Protein AF-A0A819XBL6-F1 (afdb_monomer)

Mean predicted aligned error: 9.73 Å

Secondary structure (DSSP, 8-state):
-HHHHHHTTS---HHHHHHHHHHHHHHHHSSSHHHHHHHHHHHHTTSPS------EEEEEE-S-HHHHHHHHHHHHHHTTEEEEEEE-----SS----TTEEEEEE--SSTT--EEEEEETTSEEEEEP---TTEEEEEEESSSS-EEEEEEE--TT----GGGGGGG--SSEEEEEE-----GGGT-SS--HHHHHHHHHHHHTT-EEE--SS-SBTTT----EEEEESSTT-EEEE---SSSSB--EEEE-

pLDDT: mean 90.12, std 10.73, range [45.25, 98.69]

Nearest PDB structures (foldseek):
  1wdu-assembly1_A  TM=8.264E-01  e=1.003E-14  Bombyx mori
  1wdu-assembly2_B  TM=8.212E-01  e=3.818E-13  Bombyx mori
  6lpm-assembly1_A  TM=7.245E-01  e=1.960E-11  Deinococcus radiodurans
  6fke-assembly1_A  TM=7.637E-01  e=8.925E-10  Neisseria meningitidis MC58
  2voa-assembly1_B  TM=7.728E-01  e=2.461E-09  Archaeoglobus fulgidus

InterPro domains:
  IPR005135 Endonuclease/exonuclease/phosphatase [PF14529] (147-249)
  IPR036691 Endonuclease/exonuclease/phosphatase superfamily [G3DSA:3.60.10.10] (50-253)
  IPR036691 Endonuclease/exonuclease/phosphatase superfamily [SSF56219] (54-252)

Radius of gyration: 21.46 Å; Cα contacts (8 Å, |Δi|>4): 506; chains: 1; bounding box: 47×65×38 Å

Structure (mmCIF, N/CA/C/O backbone):
data_AF-A0A819XBL6-F1
#
_entry.id   AF-A0A819XBL6-F1
#
loop_
_atom_site.group_PDB
_atom_site.id
_atom_site.type_symbol
_atom_site.label_atom_id
_atom_site.label_alt_id
_atom_site.label_comp_id
_atom_site.label_asym_id
_atom_site.label_entity_id
_atom_site.label_seq_id
_atom_site.pdbx_PDB_ins_code
_atom_site.Cartn_x
_atom_site.Cartn_y
_atom_site.Cartn_z
_atom_site.occupancy
_atom_site.B_iso_or_equiv
_atom_site.auth_seq_id
_atom_site.auth_comp_id
_atom_site.auth_asym_id
_atom_site.auth_atom_id
_atom_site.pdbx_PDB_model_num
ATOM 1 N N . MET A 1 1 ? -20.674 -41.169 -11.253 1.00 59.78 1 MET A N 1
ATOM 2 C CA . MET A 1 1 ? -20.384 -42.574 -11.648 1.00 59.78 1 MET A CA 1
ATOM 3 C C . MET A 1 1 ? -19.617 -42.696 -12.966 1.00 59.78 1 MET A C 1
ATOM 5 O O . MET A 1 1 ? -18.535 -43.259 -12.940 1.00 59.78 1 MET A O 1
ATOM 9 N N . GLN A 1 2 ? -20.093 -42.146 -14.093 1.00 74.12 2 GLN A N 1
ATOM 10 C CA . GLN A 1 2 ? -19.413 -42.290 -15.398 1.00 74.12 2 GLN A CA 1
ATOM 11 C C . GLN A 1 2 ? -17.975 -41.719 -15.426 1.00 74.12 2 GLN A C 1
ATOM 13 O O . GLN A 1 2 ? -17.099 -42.287 -16.072 1.00 74.12 2 GLN A O 1
ATOM 18 N N . SER A 1 3 ? -17.718 -40.646 -14.669 1.00 73.62 3 SER A N 1
ATOM 19 C CA . SER A 1 3 ? -16.396 -40.015 -14.529 1.00 73.62 3 SER A CA 1
ATOM 20 C C . SER A 1 3 ? -15.397 -40.856 -13.725 1.00 73.62 3 SER A C 1
ATOM 22 O O . SER A 1 3 ? -14.232 -40.925 -14.095 1.00 73.62 3 SER A O 1
ATOM 24 N N . LEU A 1 4 ? -15.853 -41.565 -12.681 1.00 71.81 4 LEU A N 1
ATOM 25 C CA . LEU A 1 4 ? -15.007 -42.475 -11.892 1.00 71.81 4 LEU A CA 1
ATOM 26 C C . LEU A 1 4 ? -14.549 -43.671 -12.740 1.00 71.81 4 LEU A C 1
ATOM 28 O O . LEU A 1 4 ? -13.383 -44.045 -12.717 1.00 71.81 4 LEU A O 1
ATOM 32 N N . THR A 1 5 ? -15.441 -44.204 -13.577 1.00 77.50 5 THR A N 1
ATOM 33 C CA . THR A 1 5 ? -15.108 -45.266 -14.539 1.00 77.50 5 THR A CA 1
ATOM 34 C C . THR A 1 5 ? -14.197 -44.778 -15.674 1.00 77.50 5 THR A C 1
ATOM 36 O O . THR A 1 5 ? -13.469 -45.570 -16.268 1.00 77.50 5 THR A O 1
ATOM 39 N N . GLN A 1 6 ? -14.229 -43.485 -16.019 1.00 77.81 6 GLN A N 1
ATOM 40 C CA . GLN A 1 6 ? -13.273 -42.898 -16.965 1.00 77.81 6 GLN A CA 1
ATOM 41 C C . GLN A 1 6 ? -11.886 -42.714 -16.346 1.00 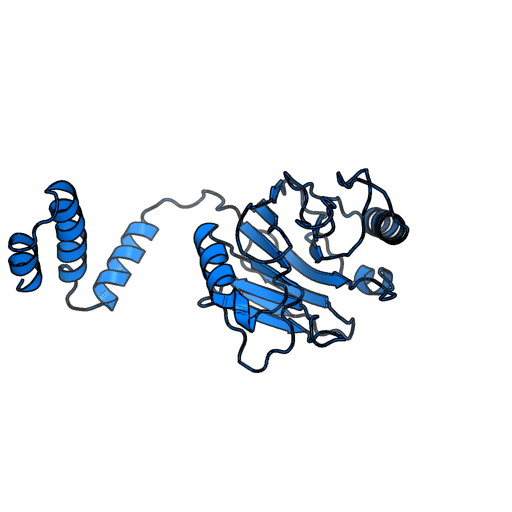77.81 6 GLN A C 1
ATOM 43 O O . GLN A 1 6 ? -10.900 -42.979 -17.028 1.00 77.81 6 GLN A O 1
ATOM 48 N N . LEU A 1 7 ? -11.811 -42.338 -15.067 1.00 78.12 7 LEU A N 1
ATOM 49 C CA . LEU A 1 7 ? -10.553 -42.167 -14.341 1.00 78.12 7 LEU A CA 1
ATOM 50 C C . LEU A 1 7 ? -9.689 -43.438 -14.370 1.00 78.12 7 LEU A C 1
ATOM 52 O O . LEU A 1 7 ? -8.478 -43.370 -14.563 1.00 78.12 7 LEU A O 1
ATOM 56 N N . GLU A 1 8 ? -10.316 -44.609 -14.245 1.00 76.75 8 GLU A N 1
ATOM 57 C CA . GLU A 1 8 ? -9.630 -45.910 -14.303 1.00 76.75 8 GLU A CA 1
ATOM 58 C C . GLU A 1 8 ? -9.007 -46.206 -15.673 1.00 76.75 8 GLU A C 1
ATOM 60 O O . GLU A 1 8 ? -8.053 -46.976 -15.769 1.00 76.75 8 GLU A O 1
ATOM 65 N N . LYS A 1 9 ? -9.522 -45.577 -16.735 1.00 82.00 9 LYS A N 1
ATOM 66 C CA . LYS A 1 9 ? -9.021 -45.720 -18.109 1.00 82.00 9 LYS A CA 1
ATOM 67 C C . LYS A 1 9 ? -7.909 -44.727 -18.436 1.00 82.00 9 LYS A C 1
ATOM 69 O O . LYS A 1 9 ? -7.295 -44.836 -19.496 1.00 82.00 9 LYS A O 1
ATOM 74 N N . TRP A 1 10 ? -7.670 -43.745 -17.572 1.00 81.00 10 TRP A N 1
ATOM 75 C CA . TRP A 1 10 ? -6.628 -42.747 -17.768 1.00 81.00 10 TRP A CA 1
ATOM 76 C C . TRP A 1 10 ? -5.287 -43.262 -17.244 1.00 81.00 10 TRP A C 1
ATOM 78 O O . TRP A 1 10 ? -5.197 -43.883 -16.184 1.00 81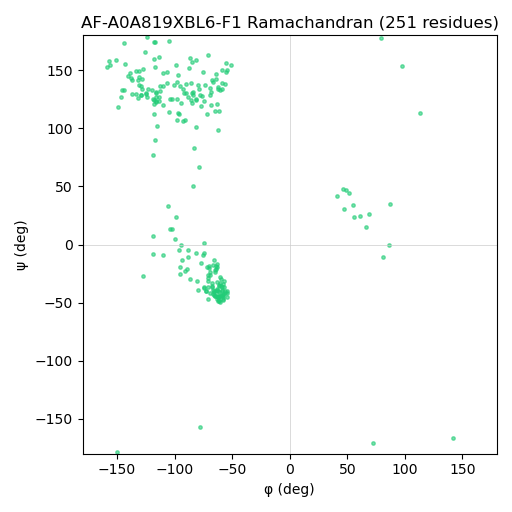.00 10 TRP A O 1
ATOM 88 N N . ASN A 1 11 ? -4.219 -42.992 -17.995 1.00 85.19 11 ASN A N 1
ATOM 89 C CA . ASN A 1 11 ? -2.872 -43.473 -17.688 1.00 85.19 11 ASN A CA 1
ATOM 90 C C . ASN A 1 11 ? -2.149 -42.554 -16.686 1.00 85.19 11 ASN A C 1
ATOM 92 O O . ASN A 1 11 ? -1.046 -42.076 -16.944 1.00 85.19 11 ASN A O 1
ATOM 96 N N . PHE A 1 12 ? -2.813 -42.241 -15.574 1.00 84.75 12 PHE A N 1
ATOM 97 C CA . PHE A 1 12 ? -2.243 -41.458 -14.477 1.00 84.75 12 PHE A CA 1
ATOM 98 C C . PHE A 1 12 ? -1.454 -42.339 -13.510 1.00 84.75 12 PHE A C 1
ATOM 100 O O . PHE A 1 12 ? -1.697 -43.544 -13.412 1.00 84.75 12 PHE A O 1
ATOM 107 N N . ALA A 1 13 ? -0.527 -41.729 -12.768 1.00 88.44 13 ALA A N 1
ATOM 108 C CA . ALA A 1 13 ? 0.093 -42.399 -11.635 1.00 88.44 13 ALA A CA 1
ATOM 109 C C . ALA A 1 13 ? -0.974 -42.693 -10.565 1.00 88.44 13 ALA A C 1
ATOM 111 O O . ALA A 1 13 ? -1.906 -41.911 -10.382 1.00 88.44 13 ALA A O 1
ATOM 112 N N . GLU A 1 14 ? -0.836 -43.802 -9.835 1.00 84.81 14 GLU A N 1
ATOM 113 C CA . GLU A 1 14 ? -1.849 -44.237 -8.856 1.00 84.81 14 GLU A CA 1
ATOM 114 C C . GLU A 1 14 ? -2.150 -43.179 -7.785 1.00 84.81 14 GLU A C 1
ATOM 116 O O . GLU A 1 14 ? -3.311 -42.966 -7.447 1.00 84.81 14 GLU A O 1
ATOM 121 N N . LYS A 1 15 ? -1.134 -42.426 -7.345 1.00 81.94 15 LYS A N 1
ATOM 122 C CA . LYS A 1 15 ? -1.305 -41.299 -6.411 1.00 81.94 15 LYS A CA 1
ATOM 123 C C . LYS A 1 15 ? -2.243 -40.206 -6.952 1.00 81.94 15 LYS A C 1
ATOM 125 O O . LYS A 1 15 ? -3.024 -39.629 -6.204 1.00 81.94 15 LYS A O 1
ATOM 130 N N . ASP A 1 16 ? -2.189 -39.940 -8.258 1.00 82.38 16 ASP A N 1
ATOM 131 C CA . ASP A 1 16 ? -2.981 -38.888 -8.896 1.00 82.38 16 ASP A CA 1
ATOM 132 C C . ASP A 1 16 ? -4.411 -39.391 -9.136 1.00 82.38 16 ASP A C 1
ATOM 134 O O . ASP A 1 16 ? -5.372 -38.625 -9.038 1.00 82.38 16 ASP A O 1
ATOM 138 N N . LYS A 1 17 ? -4.577 -40.699 -9.384 1.00 82.81 17 LYS A N 1
ATOM 139 C CA . LYS A 1 17 ? -5.895 -41.346 -9.427 1.00 82.81 17 LYS A CA 1
ATOM 140 C C . LYS A 1 17 ? -6.574 -41.315 -8.064 1.00 82.81 17 LYS A C 1
ATOM 142 O O . LYS A 1 17 ? -7.758 -41.010 -7.999 1.00 82.81 17 LYS A O 1
ATOM 147 N N . GLU A 1 18 ? -5.851 -41.606 -6.989 1.00 84.31 18 GLU A N 1
ATOM 148 C CA . GLU A 1 18 ? -6.386 -41.548 -5.626 1.00 84.31 18 GLU A CA 1
ATOM 149 C C . GLU A 1 18 ? -6.825 -40.126 -5.262 1.00 84.31 18 GLU A C 1
ATOM 151 O O . GLU A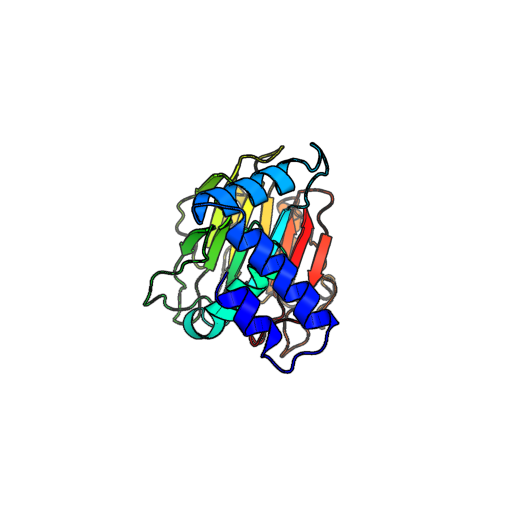 1 18 ? -7.968 -39.917 -4.861 1.00 84.31 18 GLU A O 1
ATOM 156 N N . PHE A 1 19 ? -5.969 -39.134 -5.518 1.00 81.75 19 PHE A N 1
ATOM 157 C CA . PHE A 1 19 ? -6.305 -37.727 -5.310 1.00 81.75 19 PHE A CA 1
ATOM 158 C C . PHE A 1 19 ? -7.540 -37.293 -6.114 1.00 81.75 19 PHE A C 1
ATOM 160 O O . PHE A 1 19 ? -8.477 -36.712 -5.568 1.00 81.75 19 PHE A O 1
ATOM 167 N N . THR A 1 20 ? -7.587 -37.626 -7.407 1.00 83.12 20 THR A N 1
ATOM 168 C CA . THR A 1 20 ? -8.723 -37.261 -8.266 1.00 83.12 20 THR A CA 1
ATOM 169 C C . THR A 1 20 ? -10.002 -37.994 -7.861 1.00 83.12 20 THR A C 1
ATOM 171 O O . THR A 1 20 ? -11.085 -37.418 -7.939 1.00 83.12 20 THR A O 1
ATOM 174 N N . ARG A 1 21 ? -9.903 -39.250 -7.410 1.00 84.19 21 ARG A N 1
ATOM 175 C CA . ARG A 1 21 ? -11.043 -40.012 -6.890 1.00 84.19 21 ARG A CA 1
ATOM 176 C C . ARG A 1 21 ? -11.633 -39.322 -5.664 1.00 84.19 21 ARG A C 1
ATOM 178 O O . ARG A 1 21 ? -12.839 -39.125 -5.647 1.00 84.19 21 ARG A O 1
ATOM 185 N N . ASN A 1 22 ? -10.801 -38.872 -4.726 1.00 83.44 22 ASN A N 1
ATOM 186 C CA . ASN A 1 22 ? -11.264 -38.153 -3.535 1.00 83.44 22 ASN A CA 1
ATOM 187 C C . ASN A 1 22 ? -12.034 -36.873 -3.901 1.00 83.44 22 ASN A C 1
ATOM 189 O O . ASN A 1 22 ? -13.127 -36.659 -3.384 1.00 83.44 22 ASN A O 1
ATOM 193 N N . ILE A 1 23 ? -11.526 -36.081 -4.855 1.00 81.62 23 ILE A N 1
ATOM 194 C CA . ILE A 1 23 ? -12.224 -34.879 -5.352 1.00 81.62 23 ILE A CA 1
ATOM 195 C C . ILE A 1 23 ? -13.558 -35.245 -6.009 1.00 81.62 23 ILE A C 1
ATOM 197 O O . ILE A 1 23 ? -14.570 -34.585 -5.787 1.00 81.62 23 ILE A O 1
ATOM 201 N N . LEU A 1 24 ? -13.577 -36.281 -6.851 1.00 83.44 24 LEU A N 1
ATOM 202 C CA . LEU A 1 24 ? -14.796 -36.696 -7.544 1.00 83.44 24 LEU A CA 1
ATOM 203 C C . LEU A 1 24 ? -15.839 -37.240 -6.567 1.00 83.44 24 LEU A C 1
ATOM 205 O O . LEU A 1 24 ? -17.011 -36.901 -6.700 1.00 83.44 24 LEU A O 1
ATOM 209 N N . ASP A 1 25 ? -15.433 -38.054 -5.598 1.00 83.50 25 ASP A N 1
ATOM 210 C CA . ASP A 1 25 ? -16.321 -38.599 -4.571 1.00 83.50 25 ASP A CA 1
ATOM 211 C C . ASP A 1 25 ? -16.922 -37.477 -3.719 1.00 83.50 25 ASP A C 1
ATOM 213 O O . ASP A 1 25 ? -18.124 -37.474 -3.458 1.00 83.50 25 ASP A O 1
ATOM 217 N N . GLU A 1 26 ? -16.123 -36.469 -3.380 1.00 80.75 26 GLU A N 1
ATOM 218 C CA . GLU A 1 26 ? -16.572 -35.258 -2.701 1.00 80.75 26 GLU A CA 1
ATOM 219 C C . GLU A 1 26 ? -17.568 -34.448 -3.548 1.00 80.75 26 GLU A C 1
ATOM 221 O O . GLU A 1 26 ? -18.650 -34.102 -3.071 1.00 80.75 26 GLU A O 1
ATOM 226 N N . TRP A 1 27 ? -17.272 -34.225 -4.831 1.00 79.69 27 TRP A N 1
ATOM 227 C CA . TRP A 1 27 ? -18.165 -33.534 -5.771 1.00 79.69 27 TRP A CA 1
ATOM 228 C C . TRP A 1 27 ? -19.480 -34.282 -6.010 1.00 79.69 27 TRP A C 1
ATOM 230 O O . TRP A 1 27 ? -20.513 -33.656 -6.248 1.00 79.69 27 TRP A O 1
ATOM 240 N N . TYR A 1 28 ? -19.457 -35.614 -5.959 1.00 82.12 28 TYR A N 1
ATOM 241 C CA . TYR A 1 28 ? -20.644 -36.458 -6.101 1.00 82.12 28 TYR A CA 1
ATOM 242 C C . TYR A 1 28 ? -21.361 -36.736 -4.775 1.00 82.12 28 TYR A C 1
ATOM 244 O O . TYR A 1 28 ? -22.431 -37.346 -4.797 1.00 82.12 28 TYR A O 1
ATOM 252 N N . SER A 1 29 ? -20.818 -36.289 -3.639 1.00 80.44 29 SER A N 1
ATOM 253 C CA . SER A 1 29 ? -21.451 -36.459 -2.326 1.00 80.44 29 SER A CA 1
ATOM 254 C C . SER A 1 29 ? -22.697 -35.578 -2.161 1.00 80.44 29 SER A C 1
ATOM 256 O O . SER A 1 29 ? -23.617 -35.923 -1.419 1.00 80.44 29 SER A O 1
ATOM 258 N N . GLY A 1 30 ? -22.759 -34.457 -2.887 1.00 78.69 30 GLY A N 1
ATOM 259 C CA . GLY A 1 30 ? -23.908 -33.559 -2.928 1.00 78.69 30 GLY A CA 1
ATOM 260 C C . GLY A 1 30 ? -24.826 -33.812 -4.125 1.00 78.69 30 GLY A C 1
ATOM 261 O O . GLY A 1 30 ? -24.388 -34.116 -5.232 1.00 78.69 30 GLY A O 1
ATOM 262 N N . SER A 1 31 ? -26.132 -33.623 -3.924 1.00 81.00 31 SER A N 1
ATOM 263 C CA . SER A 1 31 ? -27.133 -33.660 -5.004 1.00 81.00 31 SER A CA 1
ATOM 264 C C . SER A 1 31 ? -27.141 -32.383 -5.852 1.00 81.00 31 SER A C 1
ATOM 266 O O . SER A 1 31 ? -27.698 -32.360 -6.949 1.00 81.00 31 SER A O 1
ATOM 268 N N . THR A 1 32 ? -26.518 -31.315 -5.347 1.00 84.19 32 THR A N 1
ATOM 269 C CA . THR A 1 32 ? -26.371 -30.014 -6.007 1.00 84.19 32 THR A CA 1
ATOM 270 C C . THR A 1 32 ? -25.007 -29.402 -5.690 1.00 84.19 32 THR A C 1
ATOM 272 O O . THR A 1 32 ? -24.439 -29.664 -4.628 1.00 84.19 32 THR A O 1
ATOM 275 N N . LEU A 1 33 ? -24.512 -28.514 -6.559 1.00 75.81 33 LEU A N 1
ATOM 276 C CA . LEU A 1 33 ? -23.303 -27.727 -6.283 1.00 75.81 33 LEU A CA 1
ATOM 277 C C . LEU A 1 33 ? -23.419 -26.965 -4.952 1.00 75.81 33 LEU A C 1
ATOM 279 O O . LEU A 1 33 ? -22.490 -26.984 -4.156 1.00 75.81 33 LEU A O 1
ATOM 283 N N . SER A 1 34 ? -24.583 -26.371 -4.670 1.00 76.88 34 SER A N 1
ATOM 284 C CA . SER A 1 34 ? -24.844 -25.675 -3.405 1.00 76.88 34 SER A CA 1
ATOM 285 C C . SER A 1 34 ? -24.680 -26.583 -2.187 1.00 76.88 34 SER A C 1
ATOM 287 O O . SER A 1 34 ? -24.116 -26.151 -1.193 1.00 76.88 34 SER A O 1
ATOM 289 N N . SER A 1 35 ? -25.107 -27.848 -2.268 1.00 81.06 35 SER A N 1
ATOM 290 C CA . SER A 1 35 ? -24.934 -28.800 -1.162 1.00 81.06 35 SER A CA 1
ATOM 291 C C . SER A 1 35 ? -23.483 -29.233 -0.946 1.00 81.06 35 SER A C 1
ATOM 293 O O . SER A 1 35 ? -23.107 -29.502 0.188 1.00 81.06 35 SER A O 1
ATOM 295 N N . VAL A 1 36 ? -22.670 -29.290 -2.007 1.00 81.06 36 VAL A N 1
ATOM 296 C CA . VAL A 1 36 ? -21.227 -29.565 -1.890 1.00 81.06 36 VAL A CA 1
ATOM 297 C C . VAL A 1 36 ? -20.521 -28.359 -1.268 1.00 81.06 36 VAL A C 1
ATOM 299 O O . VAL A 1 36 ? -19.786 -28.512 -0.300 1.00 81.06 36 VAL A O 1
ATOM 302 N N . LEU A 1 37 ? -20.819 -27.148 -1.751 1.00 78.50 37 LEU A N 1
ATOM 303 C CA . LEU A 1 37 ? -20.251 -25.910 -1.208 1.00 78.50 37 LEU A CA 1
ATOM 304 C C . LEU A 1 37 ? -20.636 -25.694 0.261 1.00 78.50 37 LEU A C 1
ATOM 306 O O . LEU A 1 37 ? -19.783 -25.337 1.063 1.00 78.50 37 LEU A O 1
ATOM 310 N N . GLN A 1 38 ? -21.885 -25.978 0.635 1.00 80.06 38 GLN A N 1
ATOM 311 C CA . GLN A 1 38 ? -22.325 -25.896 2.026 1.00 80.06 38 GLN A CA 1
ATOM 312 C C . GLN A 1 38 ? -21.575 -26.893 2.922 1.00 80.06 38 GLN A C 1
ATOM 314 O O . GLN A 1 38 ? -21.200 -26.546 4.035 1.00 80.06 38 GLN A O 1
ATOM 319 N N . GLN A 1 39 ? -21.309 -28.115 2.449 1.00 79.94 39 GLN A N 1
ATOM 320 C CA . GLN A 1 39 ? -20.506 -29.081 3.209 1.00 79.94 39 GLN A CA 1
ATOM 321 C C . GLN A 1 39 ? -19.070 -28.590 3.417 1.00 79.94 39 GLN A C 1
ATOM 323 O O . GLN A 1 39 ? -18.526 -28.765 4.506 1.00 79.94 39 GLN A O 1
ATOM 328 N N . TRP A 1 40 ? -18.472 -27.944 2.415 1.00 77.94 40 TRP A N 1
ATOM 329 C CA . TRP A 1 40 ? -17.153 -27.316 2.544 1.00 77.94 40 TRP A CA 1
ATOM 330 C C . TRP A 1 40 ? -17.168 -26.161 3.539 1.00 77.94 40 TRP A C 1
ATOM 332 O O . TRP A 1 40 ? -16.294 -26.080 4.398 1.00 77.94 40 TRP A O 1
ATOM 342 N N . GLU A 1 41 ? -18.185 -25.303 3.479 1.00 75.00 41 GLU A N 1
ATOM 343 C CA . GLU A 1 41 ? -18.379 -24.224 4.449 1.00 75.00 41 GLU A CA 1
ATOM 344 C C . GLU A 1 41 ? -18.566 -24.773 5.868 1.00 75.00 41 GLU A C 1
ATOM 346 O O . GLU A 1 41 ? -17.940 -24.284 6.801 1.00 75.00 41 GLU A O 1
ATOM 351 N N . GLU A 1 42 ? -19.366 -25.821 6.057 1.00 77.06 42 GLU A N 1
ATOM 352 C CA . GLU A 1 42 ? -19.585 -26.463 7.358 1.00 77.06 42 GLU A CA 1
ATOM 353 C C . GLU A 1 42 ? -18.334 -27.174 7.894 1.00 77.06 42 GLU A C 1
ATOM 355 O O . GLU A 1 42 ? -18.126 -27.211 9.107 1.00 77.06 42 GLU A O 1
ATOM 360 N N . GLN A 1 43 ? -17.494 -27.740 7.025 1.00 71.88 43 GLN A N 1
ATOM 361 C CA . GLN A 1 43 ? -16.209 -28.329 7.413 1.00 71.88 43 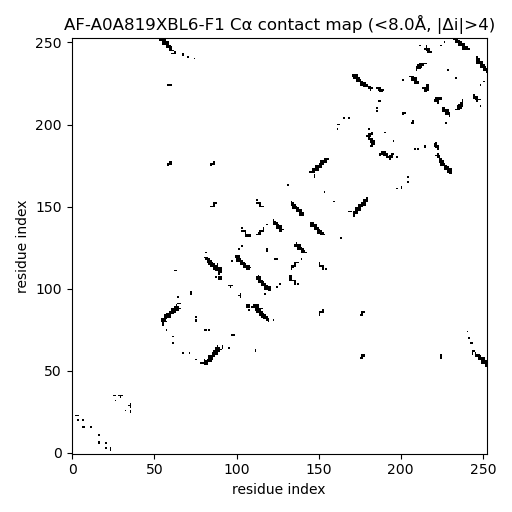GLN A CA 1
ATOM 362 C C . GLN A 1 43 ? -15.174 -27.257 7.768 1.00 71.88 43 GLN A C 1
ATOM 364 O O . GLN A 1 43 ? -14.485 -27.399 8.777 1.00 71.88 43 GLN A O 1
ATOM 369 N N . ASN A 1 44 ? -15.122 -26.155 7.018 1.00 59.62 44 ASN A N 1
ATOM 370 C CA . ASN A 1 44 ? -14.259 -25.012 7.323 1.00 59.62 44 ASN A CA 1
ATOM 371 C C . ASN A 1 44 ? -14.700 -24.296 8.610 1.00 59.62 44 ASN A C 1
ATOM 373 O O . ASN A 1 44 ? -13.863 -23.928 9.429 1.00 59.62 44 ASN A O 1
ATOM 377 N N . ASN A 1 45 ? -16.009 -24.200 8.858 1.00 56.81 45 ASN A N 1
ATOM 378 C CA . ASN A 1 45 ? -16.583 -23.614 10.075 1.00 56.81 45 ASN A CA 1
ATOM 379 C C . ASN A 1 45 ? -16.457 -24.512 11.323 1.00 56.81 45 ASN A C 1
ATOM 381 O O . ASN A 1 45 ? -16.793 -24.074 12.423 1.00 56.81 45 ASN A O 1
ATOM 385 N N . LYS A 1 46 ? -16.000 -25.767 11.187 1.00 52.75 46 LYS A N 1
ATOM 386 C CA . LYS A 1 46 ? -15.678 -26.646 12.329 1.00 52.75 46 LYS A CA 1
ATOM 387 C C . LYS A 1 46 ? -14.297 -26.369 12.931 1.00 52.75 46 LYS A C 1
ATOM 389 O O . LYS A 1 46 ? -13.999 -26.918 13.993 1.00 52.75 46 LYS A O 1
ATOM 394 N N . TYR A 1 47 ? -13.483 -25.516 12.308 1.00 49.28 47 TYR A N 1
ATOM 395 C CA . TYR A 1 47 ? -12.293 -24.961 12.945 1.00 49.28 47 TYR A CA 1
ATOM 396 C C . TYR A 1 47 ? -12.688 -23.811 13.886 1.00 49.28 47 TYR A C 1
ATOM 398 O O . TYR A 1 47 ? -13.554 -22.993 13.594 1.00 49.28 47 TYR A O 1
ATOM 406 N N . LEU A 1 48 ? -12.103 -23.861 15.080 1.00 45.25 48 LEU A N 1
ATOM 407 C CA . LEU A 1 48 ? -12.497 -23.189 16.319 1.00 45.25 48 LEU A CA 1
ATOM 408 C C . LEU A 1 48 ? -12.636 -21.653 16.227 1.00 45.25 48 LEU A C 1
ATOM 410 O O . LEU A 1 48 ? -11.948 -21.009 15.439 1.00 45.25 48 LEU A O 1
ATOM 414 N N . PRO A 1 49 ? -13.434 -21.032 17.120 1.00 53.00 49 PRO A N 1
ATOM 415 C CA . PRO A 1 49 ? -13.363 -19.596 17.354 1.00 53.00 49 PRO A CA 1
ATOM 416 C C . PRO A 1 49 ? -12.013 -19.204 17.991 1.00 53.00 49 PRO A C 1
ATOM 418 O O . PRO A 1 49 ? -11.558 -19.852 18.931 1.00 53.00 49 PRO A O 1
ATOM 421 N N . SER A 1 50 ? -11.462 -18.074 17.529 1.00 46.66 50 SER A N 1
ATOM 422 C CA . SER A 1 50 ? -10.389 -17.262 18.140 1.00 46.66 50 SER A CA 1
ATOM 423 C C . SER A 1 50 ? -8.908 -17.591 17.870 1.00 46.66 50 SER A C 1
ATOM 425 O O . SER A 1 50 ? -8.067 -17.308 18.724 1.00 46.66 50 SER A O 1
ATOM 427 N N . GLU A 1 51 ? -8.528 -18.048 16.678 1.00 48.12 51 GLU A N 1
ATOM 428 C CA . GLU A 1 51 ? -7.255 -17.541 16.140 1.00 48.12 51 GLU A CA 1
ATOM 429 C C . GLU A 1 51 ? -7.544 -16.174 15.516 1.00 48.12 51 GLU A C 1
ATOM 431 O O . GLU A 1 51 ? -8.466 -16.036 14.711 1.00 48.12 51 GLU A O 1
ATOM 436 N N . LYS A 1 52 ? -6.824 -15.130 15.951 1.00 58.53 52 LYS A N 1
ATOM 437 C CA . LYS A 1 52 ? -6.831 -13.850 15.239 1.00 58.53 52 LYS A CA 1
ATOM 438 C C . LYS A 1 52 ? -6.249 -14.140 13.859 1.00 58.53 52 LYS A C 1
ATOM 440 O O . LYS A 1 52 ? -5.035 -14.269 13.733 1.00 58.53 52 LYS A O 1
ATOM 445 N N . VAL A 1 53 ? -7.113 -14.324 12.865 1.00 66.38 53 VAL A N 1
ATOM 446 C CA . VAL A 1 53 ? -6.671 -14.444 11.478 1.00 66.38 53 VAL A CA 1
ATOM 447 C C . VAL A 1 53 ? -6.027 -13.104 11.125 1.00 66.38 53 VAL A C 1
ATOM 449 O O . VAL A 1 53 ? -6.696 -12.079 11.289 1.00 66.38 53 VAL A O 1
ATOM 452 N N . PRO A 1 54 ? -4.743 -13.085 10.730 1.00 79.19 54 PRO A N 1
ATOM 453 C CA . PRO A 1 54 ? -4.065 -11.843 10.407 1.00 79.19 54 PRO A CA 1
ATOM 454 C C . PRO A 1 54 ? -4.750 -11.180 9.213 1.00 79.19 54 PRO A C 1
ATOM 456 O O . PRO A 1 54 ? -5.086 -11.832 8.221 1.00 79.19 54 PRO A O 1
ATOM 459 N N . LEU A 1 55 ? -4.969 -9.875 9.309 1.00 92.62 55 LEU A N 1
ATOM 460 C CA . LEU A 1 55 ? -5.539 -9.080 8.237 1.00 92.62 55 LEU A CA 1
ATOM 461 C C . LEU A 1 55 ? -4.428 -8.731 7.246 1.00 92.62 55 LEU A C 1
ATOM 463 O O . LEU A 1 55 ? -3.637 -7.815 7.467 1.00 92.62 55 LEU A O 1
ATOM 467 N N . ASN A 1 56 ? -4.387 -9.454 6.129 1.00 97.12 56 ASN A N 1
ATOM 468 C CA . ASN A 1 56 ? -3.392 -9.225 5.086 1.00 97.12 56 ASN A CA 1
ATOM 469 C C . ASN A 1 56 ? -3.808 -8.060 4.176 1.00 97.12 56 ASN A C 1
ATOM 471 O O . ASN A 1 56 ? -4.898 -8.056 3.587 1.00 97.12 56 ASN A O 1
ATOM 475 N N . ILE A 1 57 ? -2.917 -7.080 4.040 1.00 98.31 57 ILE A N 1
ATOM 476 C CA . ILE A 1 57 ? -3.106 -5.865 3.249 1.00 98.31 57 ILE A CA 1
ATOM 477 C C . ILE A 1 57 ? -2.058 -5.842 2.141 1.00 98.31 57 ILE A C 1
ATOM 479 O O . ILE A 1 57 ? -0.865 -5.686 2.389 1.00 98.31 57 ILE A O 1
ATOM 483 N N . LEU A 1 58 ? -2.512 -5.975 0.901 1.00 98.56 58 LEU A N 1
ATOM 484 C CA . LEU A 1 58 ? -1.671 -5.899 -0.286 1.00 98.56 58 LEU A CA 1
ATOM 485 C C . LEU A 1 58 ? -1.465 -4.440 -0.703 1.00 98.56 58 LEU A C 1
ATOM 487 O O . LEU A 1 58 ? -2.435 -3.718 -0.890 1.00 98.56 58 LEU A O 1
ATOM 491 N N . CYS A 1 59 ? -0.229 -4.028 -0.948 1.00 98.44 59 CYS A N 1
ATOM 492 C CA . CYS A 1 59 ? 0.120 -2.806 -1.662 1.00 98.44 59 CYS A CA 1
ATOM 493 C C . CYS A 1 59 ? 0.855 -3.176 -2.948 1.00 98.44 59 CYS A C 1
ATOM 495 O O . CYS A 1 59 ? 1.877 -3.865 -2.902 1.00 98.44 59 CYS A O 1
ATOM 497 N N . TYR A 1 60 ? 0.353 -2.732 -4.101 1.00 98.12 60 TYR A N 1
ATOM 498 C CA . TYR A 1 60 ? 0.981 -3.066 -5.373 1.00 98.12 60 TYR A CA 1
ATOM 499 C C . TYR A 1 60 ? 0.806 -1.981 -6.441 1.00 98.12 60 TYR A C 1
ATOM 501 O O . TYR A 1 60 ? -0.312 -1.713 -6.880 1.00 98.12 60 TYR A O 1
ATOM 509 N N . ASN A 1 61 ? 1.913 -1.402 -6.915 1.00 97.38 61 ASN A N 1
ATOM 510 C CA . ASN A 1 61 ? 1.918 -0.663 -8.175 1.00 97.38 61 ASN A CA 1
ATOM 511 C C . ASN A 1 61 ? 1.792 -1.649 -9.342 1.00 97.38 61 ASN A C 1
ATOM 513 O O . ASN A 1 61 ? 2.685 -2.462 -9.602 1.00 97.38 61 ASN A O 1
ATOM 517 N N . VAL A 1 62 ? 0.652 -1.593 -10.030 1.00 95.56 62 VAL A N 1
ATOM 518 C CA . VAL A 1 62 ? 0.303 -2.550 -11.081 1.00 95.56 62 VAL A CA 1
ATOM 519 C C . VAL A 1 62 ? 0.684 -2.068 -12.476 1.00 95.56 62 VAL A C 1
ATOM 521 O O . VAL A 1 62 ? 0.424 -2.803 -13.412 1.00 95.56 62 VAL A O 1
ATOM 524 N N . GLU A 1 63 ? 1.264 -0.879 -12.674 1.00 94.12 63 GLU A N 1
ATOM 525 C CA . GLU A 1 63 ? 1.671 -0.358 -14.000 1.00 94.12 63 GLU A CA 1
ATOM 526 C C . GLU A 1 63 ? 0.592 -0.504 -15.117 1.00 94.12 63 GLU A C 1
ATOM 528 O O . GLU A 1 63 ? 0.896 -0.701 -16.300 1.00 94.12 63 GLU A O 1
ATOM 533 N N . GLY A 1 64 ? -0.691 -0.465 -14.766 1.00 91.75 64 GLY A N 1
ATOM 534 C CA . GLY A 1 64 ? -1.843 -0.644 -15.648 1.00 91.75 64 GLY A CA 1
ATOM 535 C C . GLY A 1 64 ? -2.634 -1.922 -15.359 1.00 91.75 64 GLY A C 1
ATOM 536 O O . GLY A 1 64 ? -2.198 -3.039 -15.646 1.00 91.75 64 GLY A O 1
ATOM 537 N N . TRP A 1 65 ? -3.871 -1.752 -14.883 1.00 90.88 65 TRP A N 1
ATOM 538 C CA . TRP A 1 65 ? -4.786 -2.841 -14.521 1.00 90.88 65 TRP A CA 1
ATOM 539 C C . TRP A 1 65 ? -5.079 -3.797 -15.683 1.00 90.88 65 TRP A C 1
ATOM 541 O O . TRP A 1 65 ? -5.086 -5.013 -15.505 1.00 90.88 65 TRP A O 1
ATOM 551 N N . GLY A 1 66 ? -5.306 -3.265 -16.888 1.00 87.75 66 GLY A N 1
ATOM 552 C CA . GLY A 1 66 ? -5.790 -4.052 -18.027 1.00 87.75 66 GLY A CA 1
ATOM 553 C C . GLY A 1 66 ? -4.894 -5.234 -18.409 1.00 87.75 66 GLY A C 1
ATOM 554 O O . GLY A 1 66 ? -5.405 -6.276 -18.813 1.00 87.75 66 GLY A O 1
ATOM 555 N N . THR A 1 67 ? -3.577 -5.100 -18.258 1.00 87.62 67 THR A N 1
ATOM 556 C CA . THR A 1 67 ? -2.608 -6.148 -18.612 1.00 87.62 67 THR A CA 1
ATOM 557 C C . THR A 1 67 ? -2.281 -7.087 -17.455 1.00 87.62 67 THR A C 1
ATOM 559 O O . THR A 1 67 ? -1.862 -8.213 -17.706 1.00 87.62 67 THR A O 1
ATOM 562 N N . ARG A 1 68 ? -2.480 -6.659 -16.202 1.00 91.75 68 ARG A N 1
ATOM 563 C CA . ARG A 1 68 ? -2.027 -7.389 -15.002 1.00 91.75 68 ARG A CA 1
ATOM 564 C C . ARG A 1 68 ? -3.155 -7.825 -14.068 1.00 91.75 68 ARG A C 1
ATOM 566 O O . ARG A 1 68 ? -2.886 -8.370 -13.005 1.00 91.75 68 ARG A O 1
ATOM 573 N N . TYR A 1 69 ? -4.420 -7.659 -14.456 1.00 92.06 69 TYR A N 1
ATOM 574 C CA . TYR A 1 69 ? -5.548 -8.003 -13.584 1.00 92.06 69 TYR A CA 1
ATOM 575 C C . TYR A 1 69 ? -5.524 -9.464 -13.096 1.00 92.06 69 TYR A C 1
ATOM 577 O O . TYR A 1 69 ? -5.789 -9.709 -11.924 1.00 92.06 69 TYR A O 1
ATOM 585 N N . LEU A 1 70 ? -5.185 -10.435 -13.960 1.00 93.25 70 LEU A N 1
ATOM 586 C CA . LEU A 1 70 ? -5.133 -11.854 -13.573 1.00 93.25 70 LEU A CA 1
ATOM 587 C C . LEU A 1 70 ? -4.061 -12.116 -12.521 1.00 93.25 70 LEU A C 1
ATOM 589 O O . LEU A 1 70 ? -4.291 -12.876 -11.591 1.00 93.25 70 LEU A O 1
ATOM 593 N N . GLU A 1 71 ? -2.913 -11.465 -12.670 1.00 95.19 71 GLU A N 1
ATOM 594 C CA . GLU A 1 71 ? -1.797 -11.555 -11.738 1.00 95.19 71 GLU A CA 1
ATOM 595 C C . GLU A 1 71 ? -2.172 -10.963 -10.377 1.00 95.19 71 GLU A C 1
ATOM 597 O O . GLU A 1 71 ? -1.918 -11.578 -9.347 1.00 95.19 71 GLU A O 1
ATOM 602 N N . VAL A 1 72 ? -2.847 -9.811 -10.360 1.00 95.06 72 VAL A N 1
ATOM 603 C CA . VAL A 1 72 ? -3.347 -9.217 -9.113 1.00 95.06 72 VAL A CA 1
ATOM 604 C C . VAL A 1 72 ? -4.356 -10.139 -8.433 1.00 95.06 72 VAL A C 1
ATOM 606 O O . VAL A 1 72 ? -4.278 -10.339 -7.225 1.00 95.06 72 VAL A O 1
ATOM 609 N N . VAL A 1 73 ? -5.298 -10.702 -9.193 1.00 95.62 73 VAL A N 1
ATOM 610 C CA . VAL A 1 73 ? -6.311 -11.616 -8.650 1.00 95.62 73 VAL A CA 1
ATOM 611 C C . VAL A 1 73 ? -5.656 -12.877 -8.080 1.00 95.62 73 VAL A C 1
ATOM 613 O O . VAL A 1 73 ? -5.993 -13.270 -6.967 1.00 95.62 73 VAL A O 1
ATOM 616 N N . ASP A 1 74 ? -4.697 -13.472 -8.794 1.00 96.12 74 ASP A N 1
ATOM 617 C CA . ASP A 1 74 ? -3.916 -14.615 -8.303 1.00 96.12 74 ASP A CA 1
ATOM 618 C C . ASP A 1 74 ? -3.183 -14.268 -7.003 1.00 96.12 74 ASP A C 1
ATOM 620 O O . ASP A 1 74 ? -3.292 -14.996 -6.018 1.00 96.12 74 ASP A O 1
ATOM 624 N N . LEU A 1 75 ? -2.516 -13.110 -6.950 1.00 97.06 75 LEU A N 1
ATOM 625 C CA . LEU A 1 75 ? -1.798 -12.676 -5.756 1.00 97.06 75 LEU A CA 1
ATOM 626 C C . LEU A 1 75 ? -2.726 -12.490 -4.558 1.00 97.06 75 LEU A C 1
ATOM 628 O O . LEU A 1 75 ? -2.414 -12.994 -3.483 1.00 97.06 75 LEU A O 1
ATOM 632 N N . VAL A 1 76 ? -3.851 -11.796 -4.747 1.00 96.56 76 VAL A N 1
ATOM 633 C CA . VAL A 1 76 ? -4.851 -11.543 -3.699 1.00 96.56 76 VAL A CA 1
ATOM 634 C C . VAL A 1 76 ? -5.310 -12.848 -3.057 1.00 96.56 76 VAL A C 1
ATOM 636 O O . VAL A 1 76 ? -5.343 -12.929 -1.834 1.00 96.56 76 VAL A O 1
ATOM 639 N N . TYR A 1 77 ? -5.608 -13.881 -3.848 1.00 94.69 77 TYR A N 1
ATOM 640 C CA . TYR A 1 77 ? -6.009 -15.180 -3.301 1.00 94.69 77 TYR A CA 1
ATOM 641 C C . TYR A 1 77 ? -4.841 -15.969 -2.716 1.00 94.69 77 TYR A C 1
ATOM 643 O O . TYR A 1 77 ? -5.000 -16.627 -1.693 1.00 94.69 77 TYR A O 1
ATOM 651 N N . LYS A 1 78 ? -3.661 -15.895 -3.333 1.00 95.19 78 LYS A N 1
ATOM 652 C CA . LYS A 1 78 ? -2.467 -16.611 -2.876 1.00 95.19 78 LYS A CA 1
ATOM 653 C C . LYS A 1 78 ? -2.024 -16.189 -1.477 1.00 95.19 78 LYS A C 1
ATOM 655 O O . LYS A 1 78 ? -1.520 -17.028 -0.736 1.00 95.19 78 LYS A O 1
ATOM 660 N N . ILE A 1 79 ? -2.175 -14.911 -1.141 1.00 95.38 79 ILE A N 1
ATOM 661 C CA . ILE A 1 79 ? -1.808 -14.367 0.176 1.00 95.38 79 ILE A CA 1
ATOM 662 C C . ILE A 1 79 ? -3.013 -14.201 1.104 1.00 95.38 79 ILE A C 1
ATOM 664 O O . ILE A 1 79 ? -2.858 -13.629 2.176 1.00 95.38 79 ILE A O 1
ATOM 668 N N . ASP A 1 80 ? -4.204 -14.633 0.683 1.00 95.31 80 ASP A N 1
ATOM 669 C CA . ASP A 1 80 ? -5.459 -14.401 1.405 1.00 95.31 80 ASP A CA 1
ATOM 670 C C . ASP A 1 80 ? -5.635 -12.925 1.820 1.00 95.31 80 ASP A C 1
ATOM 672 O O . ASP A 1 80 ? -5.893 -12.581 2.975 1.00 95.31 80 ASP A O 1
ATOM 676 N N . ALA A 1 81 ? -5.394 -12.009 0.874 1.00 96.88 81 ALA A N 1
ATOM 677 C CA . ALA A 1 81 ? -5.519 -10.583 1.137 1.00 96.88 81 ALA A CA 1
ATOM 678 C C . ALA A 1 81 ? -6.967 -10.261 1.505 1.00 96.88 81 ALA A C 1
ATOM 680 O O . ALA A 1 81 ? -7.902 -10.655 0.816 1.00 96.88 81 ALA A O 1
ATOM 681 N N . SER A 1 8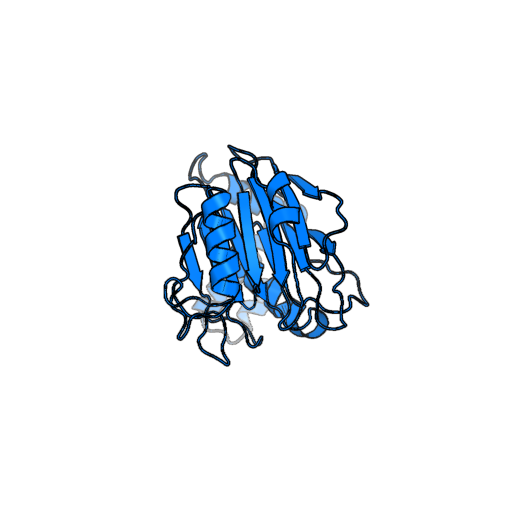2 ? -7.159 -9.475 2.554 1.00 96.69 82 SER A N 1
ATOM 682 C CA . SER A 1 82 ? -8.472 -8.932 2.909 1.00 96.69 82 SER A CA 1
ATOM 683 C C . SER A 1 82 ? -8.670 -7.528 2.348 1.00 96.69 82 SER A C 1
ATOM 685 O O . SER A 1 82 ? -9.797 -7.090 2.105 1.00 96.69 82 SER A O 1
ATOM 687 N N . ILE A 1 83 ? -7.569 -6.814 2.117 1.00 98.12 83 ILE A N 1
ATOM 688 C CA . ILE A 1 83 ? -7.543 -5.459 1.575 1.00 98.12 83 ILE A CA 1
ATOM 689 C C . ILE A 1 83 ? -6.428 -5.389 0.532 1.00 98.12 83 ILE A C 1
ATOM 691 O O . ILE A 1 83 ? -5.357 -5.959 0.721 1.00 98.12 83 ILE A O 1
ATOM 695 N N . SER A 1 84 ? -6.652 -4.671 -0.566 1.00 97.94 84 SER A N 1
ATOM 696 C CA . SER A 1 84 ? -5.604 -4.359 -1.537 1.00 97.94 84 SER A CA 1
ATOM 697 C C . SER A 1 84 ? -5.631 -2.889 -1.931 1.00 97.94 84 SER A C 1
ATOM 699 O O . SER A 1 84 ? -6.668 -2.386 -2.365 1.00 97.94 84 SER A O 1
ATOM 701 N N . VAL A 1 85 ? -4.486 -2.229 -1.862 1.00 98.44 85 VAL A N 1
ATOM 702 C CA . VAL A 1 85 ? -4.215 -0.898 -2.390 1.00 98.44 85 VAL A CA 1
ATOM 703 C C . VAL A 1 85 ? -3.386 -1.052 -3.656 1.00 98.44 85 VAL A C 1
ATOM 705 O O . VAL A 1 85 ? -2.249 -1.514 -3.619 1.00 98.44 85 VAL A O 1
ATOM 708 N N . LEU A 1 86 ? -3.967 -0.674 -4.786 1.00 97.56 86 LEU A N 1
ATOM 709 C CA . LEU A 1 86 ? -3.318 -0.736 -6.083 1.00 97.56 86 LEU A CA 1
ATOM 710 C C . LEU A 1 86 ? -3.084 0.668 -6.621 1.00 97.56 86 LEU A C 1
ATOM 712 O O . LEU A 1 86 ? -4.005 1.492 -6.640 1.00 97.56 86 LEU A O 1
ATOM 716 N N . THR A 1 87 ? -1.871 0.918 -7.089 1.00 97.19 87 THR A N 1
ATOM 717 C CA . THR A 1 87 ? -1.470 2.178 -7.721 1.00 97.19 87 THR A CA 1
ATOM 718 C C . THR A 1 87 ? -1.147 1.959 -9.192 1.00 97.19 87 THR A C 1
ATOM 720 O O . THR A 1 87 ? -0.967 0.826 -9.637 1.00 97.19 87 THR A O 1
ATOM 723 N N . GLU A 1 88 ? -1.150 3.045 -9.962 1.00 94.94 88 GLU A N 1
ATOM 724 C CA . GLU A 1 88 ? -1.032 3.015 -11.424 1.00 94.94 88 GLU A CA 1
ATOM 725 C C . GLU A 1 88 ? -2.021 2.058 -12.093 1.00 94.94 88 GLU A C 1
ATOM 727 O O . GLU A 1 88 ? -1.683 1.282 -12.980 1.00 94.94 88 GLU A O 1
ATOM 732 N N . VAL A 1 89 ? -3.284 2.076 -11.665 1.00 93.19 89 VAL A N 1
ATOM 733 C CA . VAL A 1 89 ? -4.310 1.226 -12.294 1.00 93.19 89 VAL A CA 1
ATOM 734 C C . VAL A 1 89 ? -4.611 1.644 -13.740 1.00 93.19 89 VAL A C 1
ATOM 736 O O . VAL A 1 89 ? -5.120 0.831 -14.516 1.00 93.19 89 VAL A O 1
ATOM 739 N N . GLY A 1 90 ? -4.238 2.866 -14.124 1.00 88.69 90 GLY A N 1
ATOM 740 C CA . GLY A 1 90 ? -4.417 3.437 -15.451 1.00 88.69 90 GLY A CA 1
ATOM 741 C C . GLY A 1 90 ? -5.866 3.804 -15.768 1.00 88.69 90 GLY A C 1
ATOM 742 O O . GLY A 1 90 ? -6.757 3.775 -14.916 1.00 88.69 90 GLY A O 1
ATOM 743 N N . GLU A 1 91 ? -6.122 4.154 -17.029 1.00 81.50 91 GLU A N 1
ATOM 744 C CA . GLU A 1 91 ? -7.484 4.391 -17.513 1.00 81.50 91 GLU A CA 1
ATOM 745 C C . GLU A 1 91 ? -8.321 3.103 -17.479 1.00 81.50 91 GLU A C 1
ATOM 747 O O . GLU A 1 91 ? -8.092 2.137 -18.213 1.00 81.50 91 GLU A O 1
ATOM 752 N N . LEU A 1 92 ? -9.350 3.104 -16.633 1.00 76.12 92 LEU A N 1
ATOM 753 C CA . LEU A 1 92 ? -10.304 2.008 -16.528 1.00 76.12 92 LEU A CA 1
ATOM 754 C C . LEU A 1 92 ? -11.392 2.138 -17.603 1.00 76.12 92 LEU A C 1
ATOM 756 O O . LEU A 1 92 ? -12.488 2.632 -17.365 1.00 76.12 92 LEU A O 1
ATOM 760 N N . TRP A 1 93 ? -11.089 1.656 -18.803 1.00 64.06 93 TRP A N 1
ATOM 761 C CA . TRP A 1 93 ? -12.046 1.429 -19.895 1.00 64.06 93 TRP A CA 1
ATOM 762 C C . TRP A 1 93 ? -13.130 0.372 -19.608 1.00 64.06 93 TRP A C 1
ATOM 764 O O . TRP A 1 93 ? -14.188 0.394 -20.230 1.00 64.06 93 TRP A O 1
ATOM 774 N N . ASN A 1 94 ? -12.886 -0.528 -18.651 1.00 64.88 94 ASN A N 1
ATOM 775 C CA . ASN A 1 94 ? -13.801 -1.587 -18.227 1.00 64.88 94 ASN A CA 1
ATOM 776 C C . ASN A 1 94 ? -14.028 -1.508 -16.714 1.00 64.88 94 ASN A C 1
ATOM 778 O O . ASN A 1 94 ? -13.259 -0.876 -15.989 1.00 64.88 94 ASN A O 1
ATOM 782 N N . LYS A 1 95 ? -15.058 -2.202 -16.218 1.00 68.25 95 LYS A N 1
ATOM 783 C CA . LYS A 1 95 ? -15.322 -2.285 -14.779 1.00 68.25 95 LYS A CA 1
ATOM 784 C C . LYS A 1 95 ? -14.135 -2.954 -14.075 1.00 68.25 95 LYS A C 1
ATOM 786 O O . LYS A 1 95 ? -13.862 -4.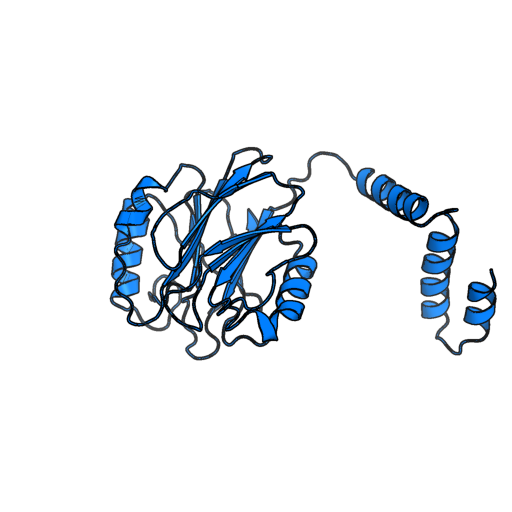129 -14.303 1.00 68.25 95 LYS A O 1
ATOM 791 N N . PHE A 1 96 ? -13.444 -2.210 -13.217 1.00 80.38 96 PHE A N 1
ATOM 792 C CA . PHE A 1 96 ? -12.462 -2.777 -12.301 1.00 80.38 96 PHE A CA 1
ATOM 793 C C . PHE A 1 96 ? -13.204 -3.630 -11.272 1.00 80.38 96 PHE A C 1
ATOM 795 O O . PHE A 1 96 ? -14.066 -3.123 -10.550 1.00 80.38 96 PHE A O 1
ATOM 802 N N . THR A 1 97 ? -12.893 -4.923 -11.212 1.00 85.19 97 THR A N 1
ATOM 803 C CA . THR A 1 97 ? -13.470 -5.833 -10.219 1.00 85.19 97 THR A CA 1
ATOM 804 C C . THR A 1 97 ? -12.470 -6.903 -9.825 1.00 85.19 97 THR A C 1
ATOM 806 O O . THR A 1 97 ? -12.000 -7.648 -10.685 1.00 85.19 97 THR A O 1
ATOM 809 N N . ILE A 1 98 ? -12.241 -7.038 -8.523 1.00 92.06 98 ILE A N 1
ATOM 810 C CA . ILE A 1 98 ? -11.663 -8.241 -7.925 1.00 92.06 98 ILE A CA 1
ATOM 811 C C . ILE A 1 98 ? -12.840 -9.069 -7.379 1.00 92.06 98 ILE A C 1
ATOM 813 O O . ILE A 1 98 ? -13.677 -8.517 -6.651 1.00 92.06 98 ILE A O 1
ATOM 817 N N . PRO A 1 99 ? -12.996 -10.353 -7.754 1.00 92.12 99 PRO A N 1
ATOM 818 C CA . PRO A 1 99 ? -14.121 -11.151 -7.278 1.00 92.12 99 PRO A CA 1
ATOM 819 C C . PRO A 1 99 ? -14.128 -11.233 -5.748 1.00 92.12 99 PRO A C 1
ATOM 821 O O . PRO A 1 99 ? -13.088 -11.389 -5.125 1.00 92.12 99 PRO A O 1
ATOM 824 N N . ASN A 1 100 ? -15.310 -11.127 -5.138 1.00 93.88 100 ASN A N 1
ATOM 825 C CA . ASN A 1 100 ? -15.508 -11.075 -3.680 1.00 93.88 100 ASN A CA 1
ATOM 826 C C . ASN A 1 100 ? -14.960 -9.832 -2.960 1.00 93.88 100 ASN A C 1
ATOM 828 O O . ASN A 1 100 ? -14.940 -9.819 -1.733 1.00 93.88 100 ASN A O 1
ATOM 832 N N . PHE A 1 101 ? -14.629 -8.761 -3.685 1.00 96.50 101 PHE A N 1
ATOM 833 C CA . PHE A 1 101 ? -14.246 -7.476 -3.098 1.00 96.50 101 PHE A CA 1
ATOM 834 C C . PHE A 1 101 ? -15.226 -6.365 -3.483 1.00 96.50 101 PHE A C 1
ATOM 836 O O . PHE A 1 101 ? -15.890 -6.411 -4.525 1.00 96.50 101 PHE A O 1
ATOM 843 N N . ASN A 1 102 ? -15.320 -5.365 -2.616 1.00 95.38 102 ASN A N 1
ATOM 844 C CA . ASN A 1 102 ? -15.840 -4.042 -2.923 1.00 95.38 102 ASN A CA 1
ATOM 845 C C . ASN A 1 102 ? -14.662 -3.153 -3.323 1.00 95.38 102 ASN A C 1
ATOM 847 O O . ASN A 1 102 ? -13.643 -3.153 -2.642 1.00 95.38 102 ASN A O 1
ATOM 851 N N . THR A 1 103 ? -14.802 -2.399 -4.407 1.00 94.88 103 THR A N 1
ATOM 852 C CA . THR A 1 103 ? -13.719 -1.595 -4.984 1.00 94.88 103 THR A CA 1
ATOM 853 C C . THR A 1 103 ? -14.069 -0.115 -4.907 1.00 94.88 103 THR A C 1
ATOM 855 O O . THR A 1 103 ? -15.144 0.297 -5.343 1.00 94.88 103 THR A O 1
ATOM 858 N N . PHE A 1 104 ? -13.124 0.674 -4.410 1.00 94.88 104 PHE A N 1
ATOM 859 C CA . PHE A 1 104 ? -13.160 2.127 -4.332 1.00 94.88 104 PHE A CA 1
ATOM 860 C C . PHE A 1 104 ? -12.017 2.674 -5.179 1.00 94.88 104 PHE A C 1
ATOM 862 O O . PHE A 1 104 ? -10.864 2.292 -4.994 1.00 94.88 104 PHE A O 1
ATOM 869 N N . HIS A 1 105 ? -12.329 3.540 -6.134 1.00 92.56 105 HIS A N 1
ATOM 870 C CA . HIS A 1 105 ? -11.369 3.985 -7.136 1.00 92.56 105 HIS A CA 1
ATOM 871 C C . HIS A 1 105 ? -11.390 5.501 -7.258 1.00 92.56 105 HIS A C 1
ATOM 873 O O . HIS A 1 105 ? -12.458 6.118 -7.254 1.00 92.56 105 HIS A O 1
ATOM 879 N N . GLN A 1 106 ? -10.208 6.076 -7.434 1.00 91.44 106 GLN A N 1
ATOM 880 C CA . GLN A 1 106 ? -10.047 7.439 -7.896 1.00 91.44 106 GLN A CA 1
ATOM 881 C C . GLN A 1 106 ? -9.169 7.444 -9.144 1.00 91.44 106 GLN A C 1
ATOM 883 O O . GLN A 1 106 ? -8.058 6.910 -9.143 1.00 91.44 106 GLN A O 1
ATOM 888 N N . GLN A 1 107 ? -9.689 8.065 -10.204 1.00 87.19 107 GLN A N 1
ATOM 889 C CA . GLN A 1 107 ? -8.980 8.188 -11.468 1.00 87.19 107 GLN A CA 1
ATOM 890 C C . GLN A 1 107 ? -7.714 9.029 -11.298 1.00 87.19 107 GLN A C 1
ATOM 892 O O . GLN A 1 107 ? -7.692 10.009 -10.553 1.00 87.19 107 GLN A O 1
ATOM 897 N N . GLY A 1 108 ? -6.660 8.629 -12.007 1.00 83.38 108 GLY A N 1
ATOM 898 C CA . GLY A 1 108 ? -5.399 9.347 -11.997 1.00 83.38 108 GLY A CA 1
ATOM 899 C C . GLY A 1 108 ? -5.440 10.679 -12.725 1.00 83.38 108 GLY A C 1
ATOM 900 O O . GLY A 1 108 ? -6.287 10.936 -13.576 1.00 83.38 108 GLY A O 1
ATOM 901 N N . THR A 1 109 ? -4.434 11.498 -12.439 1.00 81.38 109 THR A N 1
ATOM 902 C CA . THR A 1 109 ? -4.174 12.776 -13.122 1.00 81.38 109 THR A CA 1
ATOM 903 C C . THR A 1 109 ? -3.562 12.606 -14.513 1.00 81.38 109 THR A C 1
ATOM 905 O O . THR A 1 109 ? -3.427 13.567 -15.267 1.00 81.38 109 THR A O 1
ATOM 908 N N . ASN A 1 110 ? -3.165 11.382 -14.861 1.00 79.31 110 ASN A N 1
ATOM 909 C CA . ASN A 1 110 ? -2.598 11.007 -16.148 1.00 79.31 110 ASN A CA 1
ATOM 910 C C . ASN A 1 110 ? -3.079 9.598 -16.549 1.00 79.31 110 ASN A C 1
ATOM 912 O O . ASN A 1 110 ? -3.724 8.908 -15.759 1.00 79.31 110 ASN A O 1
ATOM 916 N N . ARG A 1 111 ? -2.744 9.164 -17.772 1.00 77.62 111 ARG A N 1
ATOM 917 C CA . ARG A 1 111 ? -3.194 7.876 -18.338 1.00 77.62 111 ARG A CA 1
ATOM 918 C C . ARG A 1 111 ? -2.749 6.639 -17.554 1.00 77.62 111 ARG A C 1
ATOM 920 O O . ARG A 1 111 ? -3.418 5.612 -17.635 1.00 77.62 111 ARG A O 1
ATOM 927 N N . SER A 1 112 ? -1.620 6.731 -16.859 1.00 79.44 112 SER A N 1
ATOM 928 C CA . SER A 1 112 ? -1.028 5.621 -16.107 1.00 79.44 112 SER A CA 1
ATOM 929 C C . SER A 1 112 ? -1.430 5.628 -14.637 1.00 79.44 112 SER A C 1
ATOM 931 O O . SER A 1 112 ? -1.309 4.606 -13.987 1.00 79.44 112 SER A O 1
ATOM 933 N N . GLY A 1 113 ? -1.900 6.757 -14.105 1.00 82.19 113 GLY A N 1
ATOM 934 C CA . GLY A 1 113 ? -2.127 6.939 -12.678 1.00 82.19 113 GLY A CA 1
ATOM 935 C C . GLY A 1 113 ? -3.397 6.278 -12.155 1.00 82.19 113 GLY A C 1
ATOM 936 O O . GLY A 1 113 ? -3.952 5.355 -12.744 1.00 82.19 113 GLY A O 1
ATOM 937 N N . GLY A 1 114 ? -3.877 6.795 -11.030 1.00 91.25 114 GLY A N 1
ATOM 938 C CA . GLY A 1 114 ? -5.074 6.300 -10.369 1.00 91.25 114 GLY A CA 1
ATOM 939 C C . GLY A 1 114 ? -4.746 5.350 -9.235 1.00 91.25 114 GLY A C 1
ATOM 940 O O . GLY A 1 114 ? -3.692 4.709 -9.196 1.00 91.25 114 GLY A O 1
ATOM 941 N N . VAL A 1 115 ? -5.675 5.299 -8.292 1.00 95.19 115 VAL A N 1
ATOM 942 C CA . VAL A 1 115 ? -5.571 4.489 -7.085 1.00 95.19 115 VAL A CA 1
ATOM 943 C C . VAL A 1 115 ? -6.855 3.708 -6.921 1.00 95.19 115 VAL A C 1
ATOM 945 O O . VAL A 1 115 ? -7.956 4.235 -7.093 1.00 95.19 115 VAL A O 1
ATOM 948 N N . CYS A 1 116 ? -6.707 2.446 -6.555 1.00 95.62 116 CYS A N 1
ATOM 949 C CA . CYS A 1 116 ? -7.807 1.584 -6.194 1.00 95.62 116 CYS A CA 1
ATOM 950 C C . CYS A 1 116 ? -7.564 0.992 -4.809 1.00 95.62 116 CYS A C 1
ATOM 952 O O . CYS A 1 116 ? -6.533 0.373 -4.572 1.00 95.62 116 CYS A O 1
ATOM 954 N N . VAL A 1 117 ? -8.552 1.088 -3.928 1.00 97.69 117 VAL A N 1
ATOM 955 C CA . VAL A 1 117 ? -8.614 0.309 -2.691 1.00 97.69 117 VAL A CA 1
ATOM 956 C C . VAL A 1 117 ? -9.736 -0.704 -2.847 1.00 97.69 117 VAL A C 1
ATOM 958 O O . VAL A 1 117 ? -10.886 -0.333 -3.071 1.00 97.69 117 VAL A O 1
ATOM 961 N N . SER A 1 118 ? -9.416 -1.989 -2.755 1.00 97.31 118 SER A N 1
ATOM 962 C CA . SER A 1 118 ? -10.410 -3.058 -2.715 1.00 97.31 118 SER A CA 1
ATOM 963 C C . SER A 1 118 ? -10.439 -3.685 -1.329 1.00 97.31 118 SER A C 1
ATOM 965 O O . SER A 1 118 ? -9.392 -3.943 -0.747 1.00 97.31 118 SER A O 1
ATOM 967 N N . VAL A 1 119 ? -11.637 -3.942 -0.812 1.00 97.75 119 VAL A N 1
ATOM 968 C CA . VAL A 1 119 ? -11.870 -4.552 0.503 1.00 97.75 119 VAL A CA 1
ATOM 969 C C . VAL A 1 119 ? -12.750 -5.786 0.342 1.00 97.75 119 VAL A C 1
ATOM 971 O O . VAL A 1 119 ? -13.791 -5.718 -0.319 1.00 97.75 119 VAL A O 1
ATOM 974 N N . GLY A 1 120 ? -12.346 -6.912 0.928 1.00 96.25 120 GLY A N 1
ATOM 975 C CA . GLY A 1 120 ? -13.084 -8.169 0.880 1.00 96.25 120 GLY A CA 1
ATOM 976 C C . GLY A 1 120 ? -14.510 -8.000 1.404 1.00 96.25 120 GLY A C 1
ATOM 977 O O . GLY A 1 120 ? -14.744 -7.320 2.398 1.00 96.25 120 GLY A O 1
ATOM 978 N N . LYS A 1 121 ? -15.493 -8.618 0.743 1.00 94.50 121 LYS A N 1
ATOM 979 C CA . LYS A 1 121 ? -16.925 -8.479 1.080 1.00 94.50 121 LYS A CA 1
ATOM 980 C C . LYS A 1 121 ? -17.312 -9.060 2.442 1.00 94.50 121 LYS A C 1
ATOM 982 O O . LYS A 1 121 ? -18.417 -8.797 2.906 1.00 94.50 121 LYS A O 1
ATOM 987 N N . HIS A 1 122 ? -16.431 -9.848 3.056 1.00 92.25 122 HIS A N 1
ATOM 988 C CA . HIS A 1 122 ? -16.585 -10.300 4.437 1.00 92.25 122 HIS A CA 1
ATOM 989 C C . HIS A 1 122 ? -16.385 -9.148 5.445 1.00 92.25 122 HIS A C 1
ATOM 991 O O . HIS A 1 122 ? -16.895 -9.213 6.562 1.00 92.25 122 HIS A O 1
ATOM 997 N N . LEU A 1 123 ? -15.719 -8.062 5.033 1.00 94.50 123 LEU A N 1
ATOM 998 C CA . LEU A 1 123 ? -15.605 -6.810 5.775 1.00 94.50 123 LEU A CA 1
ATOM 999 C C . LEU A 1 123 ? -16.618 -5.786 5.262 1.00 94.50 123 LEU A C 1
ATOM 1001 O O . LEU A 1 123 ? -17.040 -5.789 4.100 1.00 94.50 123 LEU A O 1
ATOM 1005 N N . ARG A 1 124 ? -16.988 -4.851 6.135 1.00 95.56 124 ARG A N 1
ATOM 1006 C CA . ARG A 1 124 ? -17.789 -3.687 5.749 1.00 95.56 124 ARG A CA 1
ATOM 1007 C C . ARG A 1 124 ? -16.849 -2.524 5.464 1.00 95.56 124 ARG A C 1
ATOM 1009 O O . ARG A 1 124 ? -15.943 -2.280 6.244 1.00 95.56 124 ARG A O 1
ATOM 1016 N N . ALA A 1 125 ? -17.088 -1.785 4.384 1.00 97.75 125 ALA A N 1
ATOM 1017 C CA . ALA A 1 125 ? -16.228 -0.674 3.992 1.00 97.75 125 ALA A CA 1
ATOM 1018 C C . ALA A 1 125 ? -17.024 0.524 3.464 1.00 97.75 125 ALA A C 1
ATOM 1020 O O . ALA A 1 125 ? -18.038 0.342 2.783 1.00 97.75 125 ALA A O 1
ATOM 1021 N N . THR A 1 126 ? -16.554 1.739 3.747 1.00 97.81 126 THR A N 1
ATOM 1022 C CA . THR A 1 126 ? -17.117 2.986 3.207 1.00 97.81 126 THR A CA 1
ATOM 1023 C C . THR A 1 126 ? -16.019 3.944 2.768 1.00 97.81 126 THR A C 1
ATOM 1025 O O . THR A 1 126 ? -15.118 4.249 3.544 1.00 97.81 126 THR A O 1
ATOM 1028 N N . GLN A 1 127 ? -16.118 4.459 1.542 1.00 97.62 127 GLN A N 1
ATOM 1029 C CA . GLN A 1 127 ? -15.198 5.476 1.035 1.00 97.62 127 GLN A CA 1
ATOM 1030 C C . GLN A 1 127 ? -15.555 6.868 1.556 1.00 97.62 127 GLN A C 1
ATOM 1032 O O . GLN A 1 127 ? -16.718 7.279 1.511 1.00 97.62 127 GLN A O 1
ATOM 1037 N N . ILE A 1 128 ? -14.533 7.619 1.952 1.00 97.06 128 ILE A N 1
ATOM 1038 C CA . ILE A 1 128 ? -14.631 9.053 2.219 1.00 97.06 128 ILE A CA 1
ATOM 1039 C C . ILE A 1 128 ? -14.465 9.794 0.894 1.00 97.06 128 ILE A C 1
ATOM 1041 O O . ILE A 1 128 ? -13.463 9.628 0.197 1.00 97.06 128 ILE A O 1
ATOM 1045 N N . GLN A 1 129 ? -15.469 10.590 0.531 1.00 93.19 129 GLN A N 1
ATOM 1046 C CA . GLN A 1 129 ? -15.435 11.406 -0.682 1.00 93.19 129 GLN A CA 1
ATOM 1047 C C . GLN A 1 129 ? -14.533 12.620 -0.464 1.00 93.19 129 GLN A C 1
ATOM 1049 O O . GLN A 1 129 ? -14.704 13.346 0.514 1.00 93.19 129 GLN A O 1
ATOM 1054 N N . LEU A 1 130 ? -13.575 12.826 -1.366 1.00 89.88 130 LEU A N 1
ATOM 1055 C CA . LEU A 1 130 ? -12.593 13.904 -1.283 1.00 89.88 130 LEU A CA 1
ATOM 1056 C C . LEU A 1 130 ? -12.021 14.250 -2.662 1.00 89.88 130 LEU A C 1
ATOM 1058 O O . LEU A 1 130 ? -12.024 13.424 -3.575 1.00 89.88 130 LEU A O 1
ATOM 1062 N N . GLU A 1 131 ? -11.491 15.466 -2.780 1.00 88.31 131 GLU A N 1
ATOM 1063 C CA . GLU A 1 131 ? -10.925 16.034 -4.014 1.00 88.31 131 GLU A CA 1
ATOM 1064 C C . GLU A 1 131 ? -9.383 16.085 -3.983 1.00 88.31 131 GLU A C 1
ATOM 1066 O O . GLU A 1 131 ? -8.765 16.997 -4.522 1.00 88.31 131 GLU A O 1
ATOM 1071 N N . ILE A 1 132 ? -8.735 15.116 -3.329 1.00 91.44 132 ILE A N 1
ATOM 1072 C CA . ILE A 1 132 ? -7.269 14.981 -3.334 1.00 91.44 132 ILE A CA 1
ATOM 1073 C C . ILE A 1 132 ? -6.892 13.952 -4.387 1.00 91.44 132 ILE A C 1
ATOM 1075 O O . ILE A 1 132 ? -7.199 12.773 -4.233 1.00 91.44 132 ILE A O 1
ATOM 1079 N N . GLU A 1 133 ? -6.225 14.392 -5.445 1.00 91.50 133 GLU A N 1
ATOM 1080 C CA . GLU A 1 133 ? -5.801 13.548 -6.561 1.00 91.50 133 GLU A CA 1
ATOM 1081 C C . GLU A 1 133 ? -4.956 12.341 -6.122 1.00 91.50 133 GLU A C 1
ATOM 1083 O O . GLU A 1 133 ? -4.178 12.409 -5.164 1.00 91.50 133 GLU A O 1
ATOM 1088 N N . ASN A 1 134 ? -5.069 11.241 -6.871 1.00 93.00 134 ASN A N 1
ATOM 1089 C CA . ASN A 1 134 ? -4.355 9.988 -6.634 1.00 93.00 134 ASN A CA 1
ATOM 1090 C C . ASN A 1 134 ? -4.394 9.529 -5.153 1.00 93.00 134 ASN A C 1
ATOM 1092 O O . ASN A 1 134 ? -3.362 9.219 -4.546 1.00 93.00 134 ASN A O 1
ATOM 1096 N N . THR A 1 135 ? -5.586 9.544 -4.558 1.00 95.81 135 THR A N 1
ATOM 1097 C CA . THR A 1 135 ? -5.880 9.199 -3.166 1.00 95.81 135 THR A CA 1
ATOM 1098 C C . THR A 1 135 ? -7.240 8.526 -3.048 1.00 95.81 135 THR A C 1
ATOM 1100 O O . THR A 1 135 ? -8.248 9.025 -3.543 1.00 95.81 135 THR A O 1
ATOM 1103 N N . VAL A 1 136 ? -7.299 7.424 -2.311 1.00 97.56 136 VAL A N 1
ATOM 1104 C CA . VAL A 1 136 ? -8.558 6.790 -1.909 1.00 97.56 136 VAL A CA 1
ATOM 1105 C C . VAL A 1 136 ? -8.506 6.553 -0.407 1.00 97.56 136 VAL A C 1
ATOM 1107 O O . VAL A 1 136 ? -7.548 5.965 0.085 1.00 97.56 136 VAL A O 1
ATOM 1110 N N . ILE A 1 137 ? -9.533 7.001 0.318 1.00 98.44 137 ILE A N 1
ATOM 1111 C CA . ILE A 1 137 ? -9.658 6.775 1.762 1.00 98.44 137 ILE A CA 1
ATOM 1112 C C . ILE A 1 137 ? -10.890 5.921 2.027 1.00 98.44 137 ILE A C 1
ATOM 1114 O O . ILE A 1 137 ? -11.989 6.257 1.578 1.00 98.44 137 ILE A O 1
ATOM 1118 N N . VAL A 1 138 ? -10.700 4.822 2.751 1.00 98.50 138 VAL A N 1
ATOM 1119 C CA . VAL A 1 138 ? -11.746 3.851 3.073 1.00 98.50 138 VAL A CA 1
ATOM 1120 C C . VAL A 1 138 ? -11.703 3.534 4.559 1.00 98.50 138 VAL A C 1
ATOM 1122 O O . VAL A 1 138 ? -10.670 3.111 5.071 1.00 98.50 138 VAL A O 1
ATOM 1125 N N . ASP A 1 139 ? -12.839 3.690 5.229 1.00 98.38 139 ASP A N 1
ATOM 1126 C CA . ASP A 1 139 ? -13.047 3.156 6.574 1.00 98.38 139 ASP A CA 1
ATOM 1127 C C . ASP A 1 139 ? -13.510 1.703 6.468 1.00 98.38 139 ASP A C 1
ATOM 1129 O O . ASP A 1 139 ? -14.433 1.397 5.704 1.00 98.38 139 ASP A O 1
ATOM 1133 N N . VAL A 1 140 ? -12.866 0.816 7.222 1.00 97.94 140 VAL A N 1
ATOM 1134 C CA . VAL A 1 140 ? -13.120 -0.625 7.259 1.00 97.94 140 VAL A CA 1
ATOM 1135 C C . VAL A 1 140 ? -13.618 -1.013 8.649 1.00 97.94 140 VAL A C 1
ATOM 1137 O O . VAL A 1 140 ? -13.031 -0.663 9.669 1.00 97.94 140 VAL A O 1
ATOM 1140 N N . PHE A 1 141 ? -14.723 -1.748 8.682 1.00 93.62 141 PHE A N 1
ATOM 1141 C CA . PHE A 1 141 ? -15.451 -2.148 9.882 1.00 93.62 141 PHE A CA 1
ATOM 1142 C C . PHE A 1 141 ? -15.600 -3.673 9.947 1.00 93.62 141 PHE A C 1
ATOM 1144 O O . PHE A 1 141 ? -15.245 -4.387 9.008 1.00 93.62 141 PHE A O 1
ATOM 1151 N N . ASN A 1 142 ? -16.224 -4.150 11.030 1.00 86.19 142 ASN A N 1
ATOM 1152 C CA . ASN A 1 142 ? -16.331 -5.566 11.412 1.00 86.19 142 ASN A CA 1
ATOM 1153 C C . ASN A 1 142 ? -14.990 -6.188 11.841 1.00 86.19 142 ASN A C 1
ATOM 1155 O O . ASN A 1 142 ? -14.804 -7.397 11.753 1.00 86.19 142 ASN A O 1
ATOM 1159 N N . LEU A 1 143 ? -14.082 -5.346 12.327 1.00 87.38 143 LEU A N 1
ATOM 1160 C CA . LEU A 1 143 ? -12.865 -5.712 13.046 1.00 87.38 143 LEU A CA 1
ATOM 1161 C C . LEU A 1 143 ? -13.075 -5.427 14.546 1.00 87.38 143 LEU A C 1
ATOM 1163 O O . LEU A 1 143 ? -14.118 -4.879 14.915 1.00 87.38 143 LEU A O 1
ATOM 1167 N N . SER A 1 144 ? -12.112 -5.781 15.408 1.00 86.31 144 SER A N 1
ATOM 1168 C CA . SER A 1 144 ? -12.165 -5.365 16.822 1.00 86.31 144 SER A CA 1
ATOM 1169 C C . SER A 1 144 ? -12.220 -3.844 16.939 1.00 86.31 144 SER A C 1
ATOM 1171 O O . SER A 1 144 ? -13.058 -3.312 17.664 1.00 86.31 144 SER A O 1
ATOM 1173 N N . ASP A 1 145 ? -11.393 -3.179 16.136 1.00 89.69 145 ASP A N 1
ATOM 1174 C CA . ASP A 1 145 ? -11.271 -1.736 16.041 1.00 89.69 145 ASP A CA 1
ATOM 1175 C C . ASP A 1 145 ? -11.381 -1.347 14.559 1.00 89.69 145 ASP A C 1
ATOM 1177 O O . ASP A 1 145 ? -10.719 -1.961 13.716 1.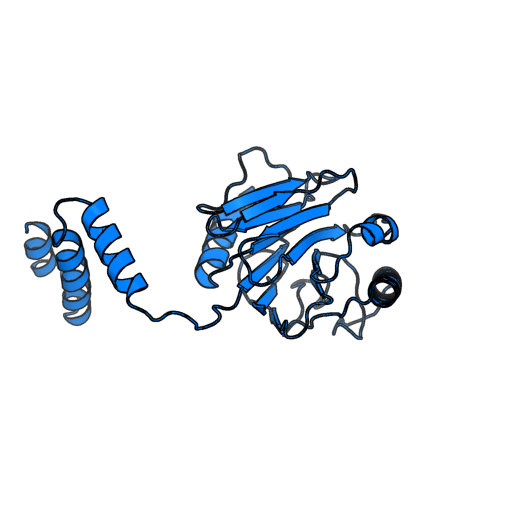00 89.69 145 ASP A O 1
ATOM 1181 N N . PRO A 1 146 ? -12.257 -0.396 14.186 1.00 94.31 146 PRO A N 1
ATOM 1182 C CA . PRO A 1 146 ? -12.341 0.068 12.808 1.00 94.31 146 PRO A CA 1
ATOM 1183 C C . PRO A 1 146 ? -11.013 0.675 12.365 1.00 94.31 146 PRO A C 1
ATOM 1185 O O . PRO A 1 146 ? -10.471 1.525 13.065 1.00 94.31 146 PRO A O 1
ATOM 1188 N N . ILE A 1 147 ? -10.540 0.292 11.182 1.00 97.25 147 ILE A N 1
ATOM 1189 C CA . ILE A 1 147 ? -9.296 0.818 10.615 1.00 97.25 147 ILE A CA 1
ATOM 1190 C C . ILE A 1 147 ? -9.597 1.716 9.418 1.00 97.25 147 ILE A C 1
ATOM 1192 O O . ILE A 1 147 ? -10.532 1.472 8.649 1.00 97.25 147 ILE A O 1
ATOM 1196 N N . ARG A 1 148 ? -8.767 2.732 9.216 1.00 98.50 148 ARG A N 1
ATOM 1197 C CA . ARG A 1 148 ? -8.779 3.591 8.037 1.00 98.50 148 ARG A CA 1
ATOM 1198 C C . ARG A 1 148 ? -7.625 3.237 7.116 1.00 98.50 148 ARG A C 1
ATOM 1200 O O . ARG A 1 148 ? -6.465 3.304 7.512 1.00 98.50 148 ARG A O 1
ATOM 1207 N N . ILE A 1 149 ? -7.945 2.945 5.862 1.00 98.62 149 ILE A N 1
ATOM 1208 C CA . ILE A 1 149 ? -6.968 2.724 4.797 1.00 98.62 149 ILE A CA 1
ATOM 1209 C C . ILE A 1 149 ? -6.889 3.969 3.922 1.00 98.62 149 ILE A C 1
ATOM 1211 O O . ILE A 1 149 ? -7.900 4.417 3.378 1.00 98.62 149 ILE A O 1
ATOM 1215 N N . ILE A 1 150 ? -5.683 4.505 3.754 1.00 98.62 150 ILE A N 1
ATOM 1216 C CA . ILE A 1 150 ? -5.381 5.615 2.849 1.00 98.62 150 ILE A CA 1
ATOM 1217 C C . ILE A 1 150 ? -4.446 5.090 1.758 1.00 98.62 150 ILE A C 1
ATOM 1219 O O . ILE A 1 150 ? -3.248 4.915 1.973 1.00 98.62 150 ILE A O 1
ATOM 1223 N N . GLY A 1 151 ? -5.006 4.832 0.578 1.00 98.44 151 GLY A N 1
ATOM 1224 C CA . GLY A 1 151 ? -4.245 4.469 -0.611 1.00 98.44 151 GLY A CA 1
ATOM 1225 C C . GLY A 1 151 ? -3.727 5.709 -1.327 1.00 98.44 151 GLY A C 1
ATOM 1226 O O . GLY A 1 151 ? -4.516 6.610 -1.622 1.00 98.44 151 GLY A O 1
ATOM 1227 N N . ILE A 1 152 ? -2.429 5.759 -1.628 1.00 97.25 152 ILE A N 1
ATOM 1228 C CA . ILE A 1 152 ? -1.786 6.916 -2.267 1.00 97.25 152 ILE A CA 1
ATOM 1229 C C . ILE A 1 152 ? -0.983 6.487 -3.488 1.00 97.25 152 ILE A C 1
ATOM 1231 O O . ILE A 1 152 ? -0.165 5.581 -3.421 1.00 97.25 152 ILE A O 1
ATOM 1235 N N . TYR A 1 153 ? -1.143 7.223 -4.583 1.00 96.56 153 TYR A N 1
ATOM 1236 C CA . TYR A 1 153 ? -0.141 7.276 -5.636 1.00 96.56 153 TYR A CA 1
ATOM 1237 C C . TYR A 1 153 ? 0.395 8.704 -5.716 1.00 96.56 153 TYR A C 1
ATOM 1239 O O . TYR A 1 153 ? -0.352 9.668 -5.875 1.00 96.56 153 TYR A O 1
ATOM 1247 N N . TRP A 1 154 ? 1.699 8.880 -5.564 1.00 95.19 154 TRP A N 1
ATOM 1248 C CA . TRP A 1 154 ? 2.346 10.174 -5.704 1.00 95.19 154 TRP A CA 1
ATOM 1249 C C . TRP A 1 154 ? 3.318 10.099 -6.885 1.00 95.19 154 TRP A C 1
ATOM 1251 O O . TRP A 1 154 ? 4.485 9.768 -6.686 1.00 95.19 154 TRP A O 1
ATOM 1261 N N . PRO A 1 155 ? 2.864 10.415 -8.115 1.00 91.94 155 PRO A N 1
ATOM 1262 C CA . PRO A 1 155 ? 3.696 10.343 -9.309 1.00 91.94 155 PRO A CA 1
ATOM 1263 C C . PRO A 1 155 ? 4.987 11.153 -9.188 1.00 91.94 155 PRO A C 1
ATOM 1265 O O . PRO A 1 155 ? 5.037 12.215 -8.545 1.00 91.94 155 PRO A O 1
ATOM 1268 N N . GLN A 1 156 ? 6.027 10.692 -9.881 1.00 88.94 156 GLN A N 1
ATOM 1269 C CA . GLN A 1 156 ? 7.266 11.445 -10.016 1.00 88.94 156 GLN A CA 1
ATOM 1270 C C . GLN A 1 156 ? 6.999 12.811 -10.673 1.00 88.94 156 GLN A C 1
ATOM 1272 O O . GLN A 1 156 ? 6.288 12.924 -11.667 1.00 88.94 156 GLN A O 1
ATOM 1277 N N . GLY A 1 157 ? 7.571 13.874 -10.104 1.00 85.69 157 GLY A N 1
ATOM 1278 C CA . GLY A 1 157 ? 7.422 15.240 -10.619 1.00 85.69 157 GLY A CA 1
ATOM 1279 C C . GLY A 1 157 ? 6.123 15.952 -10.224 1.00 85.69 157 GLY A C 1
ATOM 1280 O O . GLY A 1 157 ? 6.054 17.170 -10.375 1.00 85.69 157 GLY A O 1
ATOM 1281 N N . GLN A 1 158 ? 5.133 15.256 -9.652 1.00 87.69 158 GLN A N 1
ATOM 1282 C CA . GLN A 1 158 ? 3.923 15.903 -9.140 1.00 87.69 158 GLN A CA 1
ATOM 1283 C C . GLN A 1 158 ? 4.187 16.561 -7.775 1.00 87.69 158 GLN A C 1
ATOM 1285 O O . GLN A 1 158 ? 4.678 15.919 -6.840 1.00 87.69 158 GLN A O 1
ATOM 1290 N N . GLY A 1 159 ? 3.828 17.841 -7.646 1.00 89.50 159 GLY A N 1
ATOM 1291 C CA . GLY A 1 159 ? 3.735 18.520 -6.353 1.00 89.50 159 GLY A CA 1
ATOM 1292 C C . GLY A 1 159 ? 2.502 18.048 -5.584 1.00 89.50 159 GLY A C 1
ATOM 1293 O O . GLY A 1 159 ? 1.439 17.883 -6.171 1.00 89.50 159 GLY A O 1
ATOM 1294 N N . ARG A 1 160 ? 2.644 17.812 -4.280 1.00 92.00 160 ARG A N 1
ATOM 1295 C CA . ARG A 1 160 ? 1.554 17.362 -3.407 1.00 92.00 160 ARG A CA 1
ATOM 1296 C C . ARG A 1 160 ? 1.718 17.999 -2.038 1.00 92.00 160 ARG A C 1
ATOM 1298 O O . ARG A 1 160 ? 2.827 17.992 -1.503 1.00 92.00 160 ARG A O 1
ATOM 1305 N N . ASN A 1 161 ? 0.635 18.538 -1.490 1.00 94.81 161 ASN A N 1
ATOM 1306 C CA . ASN A 1 161 ? 0.602 19.004 -0.114 1.00 94.81 161 ASN A CA 1
ATOM 1307 C C . ASN A 1 161 ? 0.123 17.858 0.784 1.00 94.81 161 ASN A C 1
ATOM 1309 O O . ASN A 1 161 ? -1.043 17.481 0.746 1.00 94.81 161 ASN A O 1
ATOM 1313 N N . LEU A 1 162 ? 1.028 17.268 1.566 1.00 96.19 162 LEU A N 1
ATOM 1314 C CA . LEU A 1 162 ? 0.661 16.162 2.454 1.00 96.19 162 LEU A CA 1
ATOM 1315 C C . LEU A 1 162 ? -0.234 16.624 3.612 1.00 96.19 162 LEU A C 1
ATOM 1317 O O . LEU A 1 162 ? -1.019 15.828 4.119 1.00 96.19 162 LEU A O 1
ATOM 1321 N N . ASP A 1 163 ? -0.189 17.907 3.989 1.00 97.00 163 ASP A N 1
ATOM 1322 C CA . ASP A 1 163 ? -1.035 18.434 5.065 1.00 97.00 163 ASP A CA 1
ATOM 1323 C C . ASP A 1 163 ? -2.539 18.361 4.748 1.00 97.00 163 ASP A C 1
ATOM 1325 O O . ASP A 1 163 ? -3.345 18.327 5.677 1.00 97.00 163 ASP A O 1
ATOM 1329 N N . ASP A 1 164 ? -2.919 18.234 3.472 1.00 96.06 164 ASP A N 1
ATOM 1330 C CA . ASP A 1 164 ? -4.311 18.012 3.059 1.00 96.06 164 ASP A CA 1
ATOM 1331 C C . ASP A 1 164 ? -4.850 16.653 3.554 1.00 96.06 164 ASP A C 1
ATOM 1333 O O . ASP A 1 164 ? -6.060 16.468 3.683 1.00 96.06 164 ASP A O 1
ATOM 1337 N N . LEU A 1 165 ? -3.960 15.697 3.857 1.00 97.25 165 LEU A N 1
ATOM 1338 C CA . LEU A 1 165 ? -4.309 14.374 4.381 1.00 97.25 165 LEU A CA 1
ATOM 1339 C C . LEU A 1 165 ? -4.385 14.329 5.912 1.00 97.25 165 LEU A C 1
ATOM 1341 O O . LEU A 1 165 ? -5.039 13.440 6.455 1.00 97.25 165 LEU A O 1
ATOM 1345 N N . SER A 1 166 ? -3.744 15.271 6.611 1.00 97.38 166 SER A N 1
ATOM 1346 C CA . SER A 1 166 ? -3.647 15.279 8.078 1.00 97.38 166 SER A CA 1
ATOM 1347 C C . SER A 1 166 ? -5.015 15.203 8.790 1.00 97.38 166 SER A C 1
ATOM 1349 O O . SER A 1 166 ? -5.133 14.436 9.743 1.00 97.38 166 SER A O 1
ATOM 1351 N N . PRO A 1 167 ? -6.089 15.889 8.330 1.00 97.38 167 PRO A N 1
ATOM 1352 C CA . PRO A 1 167 ? -7.418 15.777 8.948 1.00 97.38 167 PRO A CA 1
ATOM 1353 C C . PRO A 1 167 ? -8.048 14.379 8.873 1.00 97.38 167 PRO A C 1
ATOM 1355 O O . PRO A 1 167 ? -9.018 14.106 9.579 1.00 97.38 167 PRO A O 1
ATOM 1358 N N . TYR A 1 168 ? -7.537 13.507 8.002 1.00 97.75 168 TYR A N 1
ATOM 1359 C CA . TYR A 1 168 ? -8.060 12.158 7.812 1.00 97.75 168 TYR A CA 1
ATOM 1360 C C . TYR A 1 168 ? -7.302 11.106 8.618 1.00 97.75 168 TYR A C 1
ATOM 1362 O O . TYR A 1 168 ? -7.736 9.955 8.623 1.00 97.75 168 TYR A O 1
ATOM 1370 N N . ILE A 1 169 ? -6.225 11.469 9.316 1.00 97.94 169 ILE A N 1
ATOM 1371 C CA . ILE A 1 169 ? -5.506 10.549 10.197 1.00 97.94 169 ILE A CA 1
ATOM 1372 C C . ILE A 1 169 ? -6.323 10.334 11.475 1.00 97.94 169 ILE A C 1
ATOM 1374 O O . ILE A 1 169 ? -6.687 11.277 12.175 1.00 97.94 169 ILE A O 1
ATOM 1378 N N . THR A 1 170 ? -6.633 9.073 11.763 1.00 96.38 170 THR A N 1
ATOM 1379 C CA . THR A 1 170 ? -7.347 8.612 12.969 1.00 96.38 170 THR A CA 1
ATOM 1380 C C . THR A 1 170 ? -6.452 7.693 13.793 1.00 96.38 170 THR A C 1
ATOM 1382 O O . THR A 1 170 ? -5.368 7.356 13.331 1.00 96.38 170 THR A O 1
ATOM 1385 N N . GLN A 1 171 ? -6.886 7.262 14.981 1.00 92.75 171 GLN A N 1
ATOM 1386 C CA . GLN A 1 171 ? -6.096 6.385 15.858 1.00 92.75 171 GLN A CA 1
ATOM 1387 C C . GLN A 1 171 ? -5.679 5.059 15.196 1.00 92.75 171 GLN A C 1
ATOM 1389 O O . GLN A 1 171 ? -4.590 4.585 15.476 1.00 92.75 171 GLN A O 1
ATOM 1394 N N . GLU A 1 172 ? -6.491 4.525 14.281 1.00 96.75 172 GLU A N 1
ATOM 1395 C CA . GLU A 1 172 ? -6.226 3.259 13.594 1.00 96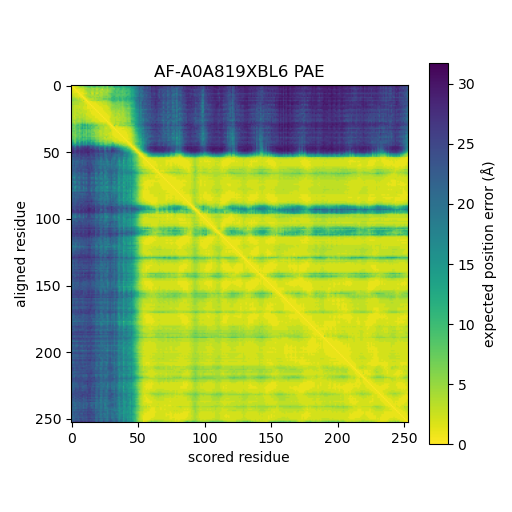.75 172 GLU A CA 1
ATOM 1396 C C . GLU A 1 172 ? -6.102 3.503 12.087 1.00 96.75 172 GLU A C 1
ATOM 1398 O O . GLU A 1 172 ? -7.040 3.288 11.318 1.00 96.75 172 GLU A O 1
ATOM 1403 N N . THR A 1 173 ? -4.965 4.037 11.645 1.00 98.44 173 THR A N 1
ATOM 1404 C CA . THR A 1 173 ? -4.743 4.417 10.244 1.00 98.44 173 THR A CA 1
ATOM 1405 C C . THR A 1 173 ? -3.577 3.653 9.640 1.00 98.44 173 THR A C 1
ATOM 1407 O O . THR A 1 173 ? -2.481 3.604 10.197 1.00 98.44 173 THR A O 1
ATOM 1410 N N . ILE A 1 174 ? -3.792 3.117 8.443 1.00 98.62 174 ILE A N 1
ATOM 1411 C CA . ILE A 1 174 ? -2.752 2.560 7.582 1.00 98.62 174 ILE A CA 1
ATOM 1412 C C . ILE A 1 174 ? -2.739 3.364 6.289 1.00 98.62 174 ILE A C 1
ATOM 1414 O O . ILE A 1 174 ? -3.754 3.499 5.602 1.00 98.62 174 ILE A O 1
ATOM 1418 N N . ILE A 1 175 ? -1.572 3.889 5.943 1.00 98.69 175 ILE A N 1
ATOM 1419 C CA . ILE A 1 175 ? -1.322 4.593 4.690 1.00 98.69 175 ILE A CA 1
ATOM 1420 C C . ILE A 1 175 ? -0.356 3.756 3.880 1.00 98.69 175 ILE A C 1
ATOM 1422 O O . ILE A 1 175 ? 0.712 3.402 4.375 1.00 98.69 175 ILE A O 1
ATOM 1426 N N . THR A 1 176 ? -0.705 3.445 2.640 1.00 98.69 176 THR A N 1
ATOM 1427 C CA . THR A 1 176 ? 0.169 2.648 1.784 1.00 98.69 176 THR A CA 1
ATOM 1428 C C . THR A 1 176 ? -0.017 2.984 0.310 1.00 98.69 176 THR A C 1
ATOM 1430 O O . THR A 1 176 ? -1.031 3.564 -0.091 1.00 98.69 176 THR A O 1
ATOM 1433 N N . GLY A 1 177 ? 0.985 2.667 -0.498 1.00 98.19 177 GLY A N 1
ATOM 1434 C CA . GLY A 1 177 ? 1.001 2.930 -1.932 1.00 98.19 177 GLY A CA 1
ATOM 1435 C C . GLY A 1 177 ? 2.380 3.347 -2.427 1.00 98.19 177 GLY A C 1
ATOM 1436 O O . GLY A 1 177 ? 3.367 3.220 -1.707 1.00 98.19 177 GLY A O 1
ATOM 1437 N N . ASP A 1 178 ? 2.439 3.866 -3.650 1.00 97.56 178 ASP A N 1
ATOM 1438 C CA . ASP A 1 178 ? 3.675 4.324 -4.287 1.00 97.56 178 ASP A CA 1
ATOM 1439 C C . ASP A 1 178 ? 3.842 5.834 -4.105 1.00 97.56 178 ASP A C 1
ATOM 1441 O O . ASP A 1 178 ? 3.100 6.646 -4.666 1.00 97.56 178 ASP A O 1
ATOM 1445 N N . PHE A 1 179 ? 4.845 6.218 -3.320 1.00 97.44 179 PHE A N 1
ATOM 1446 C CA . PHE A 1 179 ? 5.129 7.605 -2.974 1.00 97.44 179 PHE A CA 1
ATOM 1447 C C . PHE A 1 179 ? 6.154 8.262 -3.905 1.00 97.44 179 PHE A C 1
ATOM 1449 O O . PHE A 1 179 ? 6.338 9.486 -3.842 1.00 97.44 179 PHE A O 1
ATOM 1456 N N . ASN A 1 180 ? 6.869 7.491 -4.735 1.00 96.44 180 ASN A N 1
ATOM 1457 C CA . ASN A 1 180 ? 8.061 7.950 -5.463 1.00 96.44 180 ASN A CA 1
ATOM 1458 C C . ASN A 1 180 ? 8.980 8.834 -4.594 1.00 96.44 180 ASN A C 1
ATOM 1460 O O . ASN A 1 180 ? 9.461 9.886 -5.026 1.00 96.44 180 ASN A O 1
ATOM 1464 N N . ALA A 1 181 ? 9.162 8.446 -3.336 1.00 96.56 181 ALA A N 1
ATOM 1465 C CA . ALA A 1 181 ? 9.924 9.164 -2.325 1.00 96.56 181 ALA A CA 1
ATOM 1466 C C . ALA A 1 181 ? 10.903 8.179 -1.697 1.00 96.56 181 ALA A C 1
ATOM 1468 O O . ALA A 1 181 ? 10.521 7.048 -1.418 1.00 96.56 181 ALA A O 1
ATOM 1469 N N . SER A 1 182 ? 12.155 8.583 -1.487 1.00 96.31 182 SER A N 1
ATOM 1470 C CA . SER A 1 182 ? 13.149 7.683 -0.897 1.00 96.31 182 SER A CA 1
ATOM 1471 C C . SER A 1 182 ? 13.911 8.309 0.251 1.00 96.31 182 SER A C 1
ATOM 1473 O O . SER A 1 182 ? 14.253 9.493 0.217 1.00 96.31 182 SER A O 1
ATOM 1475 N N . LEU A 1 183 ? 14.220 7.463 1.230 1.00 97.25 183 LEU A N 1
ATOM 1476 C CA . LEU A 1 183 ? 15.124 7.731 2.336 1.00 97.25 183 LEU A CA 1
ATOM 1477 C C . LEU A 1 183 ? 16.020 6.524 2.598 1.00 97.25 183 LEU A C 1
ATOM 1479 O O . LEU A 1 183 ? 15.576 5.377 2.506 1.00 97.25 183 LEU A O 1
ATOM 1483 N N . GLU A 1 184 ? 17.269 6.792 2.957 1.00 96.38 184 GLU A N 1
ATOM 1484 C CA . GLU A 1 184 ? 18.219 5.772 3.410 1.00 96.38 184 GLU A CA 1
ATOM 1485 C C . GLU A 1 184 ? 17.704 5.047 4.660 1.00 96.38 184 GLU A C 1
ATOM 1487 O O . GLU A 1 184 ? 17.835 3.829 4.747 1.00 96.38 184 GLU A O 1
ATOM 1492 N N . GLU A 1 185 ? 17.015 5.747 5.573 1.00 95.00 185 GLU A N 1
ATOM 1493 C CA . GLU A 1 185 ? 16.382 5.128 6.750 1.00 95.00 185 GLU A CA 1
ATOM 1494 C C . GLU A 1 185 ? 15.266 4.134 6.392 1.00 95.00 185 GLU A C 1
ATOM 1496 O O . GLU A 1 185 ? 14.900 3.289 7.205 1.00 95.00 185 GLU A O 1
ATOM 1501 N N . TRP A 1 186 ? 14.734 4.210 5.171 1.00 94.69 186 TRP A N 1
ATOM 1502 C CA . TRP A 1 186 ? 13.764 3.258 4.628 1.00 94.69 186 TRP A CA 1
ATOM 1503 C C . TRP A 1 186 ? 14.434 2.222 3.718 1.00 94.69 186 TRP A C 1
ATOM 1505 O O . TRP A 1 186 ? 13.788 1.652 2.843 1.00 94.69 186 TRP A O 1
ATOM 1515 N N . ASN A 1 187 ? 15.736 1.978 3.894 1.00 91.56 187 ASN A N 1
ATOM 1516 C CA . ASN A 1 187 ? 16.553 1.047 3.108 1.00 91.56 187 ASN A CA 1
ATOM 1517 C C . ASN A 1 187 ? 16.634 1.379 1.607 1.00 91.56 187 ASN A C 1
ATOM 1519 O O . ASN A 1 187 ? 16.891 0.500 0.784 1.00 91.56 187 ASN A O 1
ATOM 1523 N N . SER A 1 188 ? 16.427 2.642 1.223 1.00 93.75 188 SER A N 1
ATOM 1524 C CA . SER A 1 188 ? 16.749 3.086 -0.136 1.00 93.75 188 SER A CA 1
ATOM 1525 C C . SER A 1 188 ? 18.237 3.391 -0.288 1.00 93.75 188 SER A C 1
ATOM 1527 O O . SER A 1 188 ? 18.931 3.702 0.672 1.00 93.75 188 SER A O 1
ATOM 1529 N N . THR A 1 189 ? 18.725 3.370 -1.527 1.00 93.38 189 THR A N 1
ATOM 1530 C CA . THR A 1 189 ? 20.129 3.676 -1.854 1.00 93.38 189 THR A CA 1
ATOM 1531 C C . THR A 1 189 ? 20.509 5.147 -1.683 1.00 93.38 189 THR A C 1
ATOM 1533 O O . THR A 1 189 ? 21.696 5.454 -1.635 1.00 93.38 189 THR A O 1
ATOM 1536 N N . ALA A 1 190 ? 19.523 6.047 -1.647 1.00 94.00 190 ALA A N 1
ATOM 1537 C CA . ALA A 1 190 ? 19.717 7.474 -1.434 1.00 94.00 190 ALA A CA 1
ATOM 1538 C C . ALA A 1 190 ? 18.431 8.142 -0.928 1.00 94.00 190 ALA A C 1
ATOM 1540 O O . ALA A 1 190 ? 17.311 7.730 -1.261 1.00 94.00 190 ALA A O 1
ATOM 1541 N N . SER A 1 191 ? 18.611 9.236 -0.194 1.00 97.00 191 SER A N 1
ATOM 1542 C CA . SER A 1 191 ? 17.533 10.112 0.265 1.00 97.00 191 SER A CA 1
ATOM 1543 C C . SER A 1 191 ? 17.237 11.227 -0.741 1.00 97.00 191 SER A C 1
ATOM 1545 O O . SER A 1 191 ? 18.155 11.868 -1.254 1.00 97.00 191 SER A O 1
ATOM 1547 N N . ASP A 1 192 ? 15.959 11.522 -0.982 1.00 96.19 192 ASP A N 1
ATOM 1548 C CA . ASP A 1 192 ? 15.529 12.643 -1.823 1.00 96.19 192 ASP A CA 1
ATOM 1549 C C . ASP A 1 192 ? 14.695 13.682 -1.047 1.00 96.19 192 ASP A C 1
ATOM 1551 O O . ASP A 1 192 ? 14.384 13.534 0.138 1.00 96.19 192 ASP A O 1
ATOM 1555 N N . LYS A 1 193 ? 14.364 14.801 -1.705 1.00 96.31 193 LYS A N 1
ATOM 1556 C CA . LYS A 1 193 ? 13.572 15.879 -1.089 1.00 96.31 193 LYS A CA 1
ATOM 1557 C C . LYS A 1 193 ? 12.175 15.400 -0.673 1.00 96.31 193 LYS A C 1
ATOM 1559 O O . LYS A 1 193 ? 11.654 15.876 0.329 1.00 96.31 193 LYS A O 1
ATOM 1564 N N . ARG A 1 194 ? 11.566 14.491 -1.439 1.00 96.62 194 ARG A N 1
ATOM 1565 C CA . ARG A 1 194 ? 10.207 13.994 -1.184 1.00 96.62 194 ARG A CA 1
ATOM 1566 C C . ARG A 1 194 ? 10.195 13.073 0.024 1.00 96.62 194 ARG A C 1
ATOM 1568 O O . ARG A 1 194 ? 9.307 13.208 0.851 1.00 96.62 194 ARG A O 1
ATOM 1575 N N . GLY A 1 195 ? 11.210 12.224 0.161 1.00 97.50 195 GLY A N 1
ATOM 1576 C CA . GLY A 1 195 ? 11.427 11.378 1.326 1.00 97.50 195 GLY A CA 1
ATOM 1577 C C . GLY A 1 195 ? 11.552 12.201 2.602 1.00 97.50 195 GLY A C 1
ATOM 1578 O O . GLY A 1 195 ? 10.878 11.905 3.579 1.00 97.50 195 GLY A O 1
ATOM 1579 N N . LYS A 1 196 ? 12.322 13.298 2.573 1.00 97.88 196 LYS A N 1
ATOM 1580 C CA . LYS A 1 196 ? 12.444 14.213 3.725 1.00 97.88 196 LYS A CA 1
ATOM 1581 C C . LYS A 1 196 ? 11.110 14.858 4.108 1.00 97.88 196 LYS A C 1
ATOM 1583 O O . LYS A 1 196 ? 10.730 14.798 5.269 1.00 97.88 196 LYS A O 1
ATOM 1588 N N . ILE A 1 197 ? 10.380 15.402 3.128 1.00 97.62 197 ILE A N 1
ATOM 1589 C CA . ILE A 1 197 ? 9.045 15.991 3.348 1.00 97.62 197 ILE A CA 1
ATOM 1590 C C . ILE A 1 197 ? 8.074 14.947 3.914 1.00 97.62 197 ILE A C 1
ATOM 1592 O O . ILE A 1 197 ? 7.325 15.231 4.843 1.00 97.62 197 ILE A O 1
ATOM 1596 N N . LEU A 1 198 ? 8.092 13.733 3.360 1.00 98.12 198 LEU A N 1
ATOM 1597 C CA . LEU A 1 198 ? 7.231 12.644 3.802 1.00 98.12 198 LEU A CA 1
ATOM 1598 C C . LEU A 1 198 ? 7.575 12.206 5.229 1.00 98.12 198 LEU A C 1
ATOM 1600 O O . LEU A 1 198 ? 6.660 12.018 6.020 1.00 98.12 198 LEU A O 1
ATOM 1604 N N . LYS A 1 199 ? 8.864 12.119 5.584 1.00 98.31 199 LYS A N 1
ATOM 1605 C CA . LYS A 1 199 ? 9.321 11.806 6.946 1.00 98.31 199 LYS A CA 1
ATOM 1606 C C . LYS A 1 199 ? 8.847 12.836 7.970 1.00 98.31 199 LYS A C 1
ATOM 1608 O O . LYS A 1 199 ? 8.252 12.462 8.973 1.00 98.31 199 LYS A O 1
ATOM 1613 N N . GLU A 1 200 ? 9.049 14.121 7.695 1.00 98.19 200 GLU A N 1
ATOM 1614 C CA . GLU A 1 200 ? 8.575 15.195 8.577 1.00 98.19 200 GLU A CA 1
ATOM 1615 C C . GLU A 1 200 ? 7.050 15.130 8.765 1.00 98.19 200 GLU A C 1
ATOM 1617 O O . GLU A 1 200 ? 6.535 15.310 9.870 1.00 98.19 200 GLU A O 1
ATOM 1622 N N . TRP A 1 201 ? 6.314 14.831 7.690 1.00 98.50 201 TRP A N 1
ATOM 1623 C CA . TRP A 1 201 ? 4.862 14.721 7.740 1.00 98.50 201 TRP A CA 1
ATOM 1624 C C . TRP A 1 201 ? 4.371 13.494 8.526 1.00 98.50 201 TRP A C 1
ATOM 1626 O O . TRP A 1 201 ? 3.430 13.636 9.310 1.00 98.50 201 TRP A O 1
ATOM 1636 N N . ILE A 1 202 ? 4.987 12.313 8.375 1.00 98.19 202 ILE A N 1
ATOM 1637 C CA . ILE A 1 202 ? 4.591 11.129 9.163 1.00 98.19 202 ILE A CA 1
ATOM 1638 C C . ILE A 1 202 ? 4.906 11.322 10.653 1.00 98.19 202 ILE A C 1
ATOM 1640 O O . ILE A 1 202 ? 4.060 11.005 11.487 1.00 98.19 202 ILE A O 1
ATOM 1644 N N . GLU A 1 203 ? 6.049 11.933 10.993 1.00 97.81 203 GLU A N 1
ATOM 1645 C CA . GLU A 1 203 ? 6.432 12.235 12.381 1.00 97.81 203 GLU A CA 1
ATOM 1646 C C . GLU A 1 203 ? 5.433 13.205 13.028 1.00 97.81 203 GLU A C 1
ATOM 1648 O O . GLU A 1 203 ? 4.956 12.968 14.137 1.00 97.81 203 GLU A O 1
ATOM 1653 N N . LYS A 1 204 ? 5.034 14.259 12.304 1.00 98.19 204 LYS A N 1
ATOM 1654 C CA . LYS A 1 204 ? 4.016 15.228 12.747 1.00 98.19 204 LYS A CA 1
ATOM 1655 C C . LYS A 1 204 ? 2.649 14.587 13.019 1.00 98.19 204 LYS A C 1
ATOM 1657 O O . LYS A 1 204 ? 1.902 15.098 13.852 1.00 98.19 204 LYS A O 1
ATOM 1662 N N . ASN A 1 205 ? 2.312 13.502 12.320 1.00 98.19 205 ASN A N 1
ATOM 1663 C CA . ASN A 1 205 ? 1.020 12.818 12.422 1.00 98.19 205 ASN A CA 1
ATOM 1664 C C . ASN A 1 205 ? 1.069 11.532 13.270 1.00 98.19 205 ASN A C 1
ATOM 1666 O O . ASN A 1 205 ? 0.109 10.765 13.253 1.00 98.19 205 ASN A O 1
ATOM 1670 N N . ASN A 1 206 ? 2.148 11.305 14.031 1.00 97.69 206 ASN A N 1
ATOM 1671 C CA . ASN A 1 206 ? 2.351 10.110 14.865 1.00 97.69 206 ASN A CA 1
ATOM 1672 C C . ASN A 1 206 ? 2.241 8.788 14.085 1.00 97.69 206 ASN A C 1
ATOM 1674 O O . ASN A 1 206 ? 1.758 7.789 14.611 1.00 97.69 206 ASN A O 1
ATOM 1678 N N . LEU A 1 207 ? 2.671 8.786 12.824 1.00 98.38 207 LEU A N 1
ATOM 1679 C CA . LEU A 1 207 ? 2.725 7.597 11.984 1.00 98.38 207 LEU A CA 1
ATOM 1680 C C . LEU A 1 207 ? 4.145 7.034 11.988 1.00 98.38 207 LEU A C 1
ATOM 1682 O O . LEU A 1 207 ? 5.128 7.769 11.885 1.00 98.38 207 LEU A O 1
ATOM 1686 N N . THR A 1 208 ? 4.245 5.714 12.035 1.00 97.88 208 THR A N 1
ATOM 1687 C CA . THR A 1 208 ? 5.505 4.978 11.992 1.00 97.88 208 THR A CA 1
ATOM 1688 C C . THR A 1 208 ? 5.663 4.305 10.637 1.00 97.88 208 THR A C 1
ATOM 1690 O O . THR A 1 208 ? 4.708 3.766 10.083 1.00 97.88 208 THR A O 1
ATOM 1693 N N . TYR A 1 209 ? 6.876 4.333 10.087 1.00 98.00 209 TYR A N 1
ATOM 1694 C CA . TYR A 1 209 ? 7.222 3.557 8.899 1.00 98.00 209 TYR A CA 1
ATOM 1695 C C . TYR A 1 209 ? 7.258 2.061 9.217 1.00 98.00 209 TYR A C 1
ATOM 1697 O O . TYR A 1 209 ? 7.947 1.644 10.147 1.00 98.00 209 TYR A O 1
ATOM 1705 N N . ILE A 1 210 ? 6.554 1.266 8.413 1.00 97.94 210 ILE A N 1
ATOM 1706 C CA . ILE A 1 210 ? 6.549 -0.193 8.502 1.00 97.94 210 ILE A CA 1
ATOM 1707 C C . ILE A 1 210 ? 7.539 -0.737 7.461 1.00 97.94 210 ILE A C 1
ATOM 1709 O O . ILE A 1 210 ? 7.258 -0.666 6.260 1.00 97.94 210 ILE A O 1
ATOM 1713 N N . PRO A 1 211 ? 8.710 -1.251 7.880 1.00 96.31 211 PRO A N 1
ATOM 1714 C CA . PRO A 1 211 ? 9.729 -1.711 6.950 1.00 96.31 211 PRO A CA 1
ATOM 1715 C C . PRO A 1 211 ? 9.294 -2.984 6.222 1.00 96.31 211 PRO A C 1
ATOM 1717 O O . PRO A 1 211 ? 8.841 -3.938 6.848 1.00 96.31 211 PRO A O 1
ATOM 1720 N N . SER A 1 212 ? 9.500 -3.013 4.905 1.00 94.94 212 SER A N 1
ATOM 1721 C CA . SER A 1 212 ? 9.401 -4.225 4.089 1.00 94.94 212 SER A CA 1
ATOM 1722 C C . SER A 1 212 ? 10.726 -4.996 4.060 1.00 94.94 212 SER A C 1
ATOM 1724 O O . SER A 1 212 ? 11.803 -4.447 4.316 1.00 94.94 212 SER A O 1
ATOM 1726 N N . SER A 1 213 ? 10.663 -6.284 3.712 1.00 94.44 213 SER A N 1
ATOM 1727 C CA . SER A 1 213 ? 11.827 -7.184 3.700 1.00 94.44 213 SER A CA 1
ATOM 1728 C C . SER A 1 213 ? 12.828 -6.922 2.564 1.00 94.44 213 SER A C 1
ATOM 1730 O O . SER A 1 213 ? 13.982 -7.348 2.651 1.00 94.44 213 SER A O 1
ATOM 1732 N N . SER A 1 214 ? 12.429 -6.227 1.494 1.00 95.31 214 SER A N 1
ATOM 1733 C CA . SER A 1 214 ? 13.304 -5.877 0.372 1.00 95.31 214 SER A CA 1
ATOM 1734 C C . SER A 1 214 ? 12.902 -4.565 -0.305 1.00 95.31 214 SER A C 1
ATOM 1736 O O . SER A 1 214 ? 11.961 -3.897 0.123 1.00 95.31 214 SER A O 1
ATOM 1738 N N . HIS A 1 215 ? 13.641 -4.199 -1.358 1.00 94.69 215 HIS A N 1
ATOM 1739 C CA . HIS A 1 215 ? 13.336 -3.038 -2.184 1.00 94.69 215 HIS A CA 1
ATOM 1740 C C . HIS A 1 215 ? 12.033 -3.244 -2.972 1.00 94.69 215 HIS A C 1
ATOM 1742 O O . HIS A 1 215 ? 11.822 -4.325 -3.520 1.00 94.69 215 HIS A O 1
ATOM 1748 N N . SER A 1 216 ? 11.201 -2.217 -3.129 1.00 95.69 216 SER A N 1
ATOM 1749 C CA . SER A 1 216 ? 9.966 -2.327 -3.918 1.00 95.69 216 SER A CA 1
ATOM 1750 C C . SER A 1 216 ? 10.147 -2.054 -5.417 1.00 95.69 216 SER A C 1
ATOM 1752 O O . SER A 1 216 ? 9.513 -2.708 -6.237 1.00 95.69 216 SER A O 1
ATOM 1754 N N . SER A 1 217 ? 11.106 -1.220 -5.833 1.00 96.19 217 SER A N 1
ATOM 1755 C CA . SER A 1 217 ? 11.388 -0.985 -7.262 1.00 96.19 217 SER A CA 1
ATOM 1756 C C . SER A 1 217 ? 12.357 -2.017 -7.858 1.00 96.19 217 SER A C 1
ATOM 1758 O O . SER A 1 217 ? 13.509 -2.112 -7.421 1.00 96.19 217 SER A O 1
ATOM 1760 N N . LYS A 1 218 ? 11.970 -2.718 -8.936 1.00 95.69 218 LYS A N 1
ATOM 1761 C CA . LYS A 1 218 ? 12.864 -3.625 -9.696 1.00 95.69 218 LYS A CA 1
ATOM 1762 C C . LYS A 1 218 ? 13.926 -2.873 -10.495 1.00 95.69 218 LYS A C 1
ATOM 1764 O O . LYS A 1 218 ? 15.008 -3.406 -10.730 1.00 95.69 218 LYS A O 1
ATOM 1769 N N . ARG A 1 219 ? 13.630 -1.637 -10.914 1.00 93.25 219 ARG A N 1
ATOM 1770 C CA . ARG A 1 219 ? 14.515 -0.828 -11.772 1.00 93.25 219 ARG A CA 1
ATOM 1771 C C . ARG A 1 219 ? 15.645 -0.157 -10.999 1.00 93.25 219 ARG A C 1
ATOM 1773 O O . ARG A 1 219 ? 16.759 -0.062 -11.502 1.00 93.25 219 ARG A O 1
ATOM 1780 N N . SER A 1 220 ? 15.354 0.331 -9.794 1.00 91.56 220 SER A N 1
ATOM 1781 C CA . SER A 1 220 ? 16.257 1.235 -9.064 1.00 91.56 220 SER A CA 1
ATOM 1782 C C . SER A 1 220 ? 16.752 0.701 -7.723 1.00 91.56 220 SER A C 1
ATOM 1784 O O . SER A 1 220 ? 17.628 1.319 -7.119 1.00 91.56 220 SER A O 1
ATOM 1786 N N . LYS A 1 221 ? 16.208 -0.430 -7.247 1.00 91.50 221 LYS A N 1
ATOM 1787 C CA . LYS A 1 221 ? 16.441 -0.960 -5.893 1.00 91.50 221 LYS A CA 1
ATOM 1788 C C . LYS A 1 221 ? 16.100 0.039 -4.776 1.00 91.50 221 LYS A C 1
ATOM 1790 O O . LYS A 1 221 ? 16.650 -0.043 -3.682 1.00 91.50 221 LYS A O 1
ATOM 1795 N N . ARG A 1 222 ? 15.218 1.004 -5.055 1.00 94.50 222 ARG A N 1
ATOM 1796 C CA . ARG A 1 222 ? 14.675 1.938 -4.061 1.00 94.50 222 ARG A CA 1
ATOM 1797 C C . ARG A 1 222 ? 13.433 1.344 -3.403 1.00 94.50 222 ARG A C 1
ATOM 1799 O O . ARG A 1 222 ? 12.700 0.591 -4.046 1.00 94.50 222 ARG A O 1
ATOM 1806 N N . ASN A 1 223 ? 13.190 1.757 -2.165 1.00 95.69 223 ASN A N 1
ATOM 1807 C CA . ASN A 1 223 ? 11.905 1.609 -1.495 1.00 95.69 223 ASN A CA 1
ATOM 1808 C C . ASN A 1 223 ? 11.086 2.868 -1.733 1.00 95.69 223 ASN A C 1
ATOM 1810 O O . ASN A 1 223 ? 11.417 3.929 -1.206 1.00 95.69 223 ASN A O 1
ATOM 1814 N N . ILE A 1 224 ? 10.080 2.746 -2.595 1.00 97.00 224 ILE A N 1
ATOM 1815 C CA . ILE A 1 224 ? 9.201 3.848 -3.007 1.00 97.00 224 ILE A CA 1
ATOM 1816 C C . ILE A 1 224 ? 7.724 3.507 -2.825 1.00 97.00 224 ILE A C 1
ATOM 1818 O O . ILE A 1 224 ? 6.937 4.407 -2.539 1.00 97.00 224 ILE A O 1
ATOM 1822 N N . ASP A 1 225 ? 7.371 2.224 -2.882 1.00 98.06 225 ASP A N 1
ATOM 1823 C CA . ASP A 1 225 ? 6.157 1.703 -2.263 1.00 98.06 225 ASP A CA 1
ATOM 1824 C C . ASP A 1 225 ? 6.392 1.582 -0.758 1.00 98.06 225 ASP A C 1
ATOM 1826 O O . ASP A 1 225 ? 7.332 0.905 -0.335 1.00 98.06 225 ASP A O 1
ATOM 1830 N N . LEU A 1 226 ? 5.597 2.289 0.040 1.00 98.19 226 LEU A N 1
ATOM 1831 C CA . LEU A 1 226 ? 5.830 2.462 1.475 1.00 98.19 226 LEU A CA 1
ATOM 1832 C C . LEU A 1 226 ? 4.535 2.230 2.244 1.00 98.19 226 LEU A C 1
ATOM 1834 O O . LEU A 1 226 ? 3.453 2.530 1.746 1.00 98.19 226 LEU A O 1
ATOM 1838 N N . THR A 1 227 ? 4.660 1.742 3.476 1.00 98.50 227 THR A N 1
ATOM 1839 C CA . THR A 1 227 ? 3.540 1.604 4.411 1.00 98.50 227 THR A CA 1
ATOM 1840 C C . THR A 1 227 ? 3.845 2.374 5.688 1.00 98.50 227 THR A C 1
ATOM 1842 O O . THR A 1 227 ? 4.941 2.268 6.241 1.00 98.50 227 THR A O 1
ATOM 1845 N N . PHE A 1 228 ? 2.872 3.149 6.157 1.00 98.44 228 PHE A N 1
ATOM 1846 C CA . PHE A 1 228 ? 2.932 3.905 7.401 1.00 98.44 228 PHE A CA 1
ATOM 1847 C C . PHE A 1 228 ? 1.700 3.613 8.241 1.00 98.44 228 PHE A C 1
ATOM 1849 O O . PHE A 1 228 ? 0.598 3.502 7.702 1.00 98.44 228 PHE A O 1
ATOM 1856 N N . SER A 1 229 ? 1.864 3.525 9.554 1.00 98.38 229 SER A N 1
ATOM 1857 C CA . SER A 1 229 ? 0.738 3.300 10.449 1.00 98.38 229 SER A CA 1
ATOM 1858 C C . SER A 1 229 ? 0.998 3.800 11.862 1.00 98.38 229 SER A C 1
ATOM 1860 O O . SER A 1 229 ? 2.144 3.904 12.293 1.00 98.38 229 SER A O 1
ATOM 1862 N N . ASN A 1 230 ? -0.074 4.118 12.576 1.00 97.75 230 ASN A N 1
ATOM 1863 C CA . ASN A 1 230 ? -0.080 4.330 14.022 1.00 97.75 230 ASN A CA 1
ATOM 1864 C C . ASN A 1 230 ? -0.686 3.147 14.793 1.00 97.75 230 ASN A C 1
ATOM 1866 O O . ASN A 1 230 ? -0.962 3.274 15.982 1.00 97.75 230 ASN A O 1
ATOM 1870 N N . ILE A 1 231 ? -0.869 2.0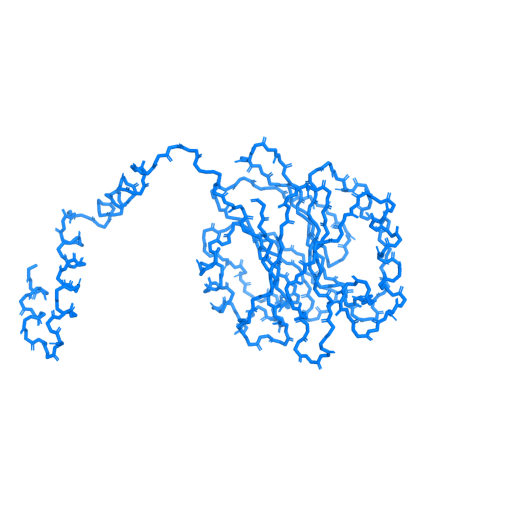13 14.115 1.00 96.00 231 ILE A N 1
ATOM 1871 C CA . ILE A 1 231 ? -1.294 0.751 14.706 1.00 96.00 231 ILE A CA 1
ATOM 1872 C C . ILE A 1 231 ? -0.049 -0.053 15.082 1.00 96.00 231 ILE A C 1
ATOM 1874 O O . ILE A 1 231 ? 0.858 -0.245 14.266 1.00 96.00 231 ILE A O 1
ATOM 1878 N N . ASP A 1 232 ? -0.015 -0.540 16.318 1.00 92.81 232 ASP A N 1
ATOM 1879 C CA . ASP A 1 232 ? 1.075 -1.376 16.808 1.00 92.81 232 ASP A CA 1
ATOM 1880 C C . ASP A 1 232 ? 0.988 -2.805 16.253 1.00 92.81 232 ASP A C 1
ATOM 1882 O O . ASP A 1 232 ? -0.089 -3.361 16.050 1.00 92.81 232 ASP A O 1
ATOM 1886 N N . GLY A 1 233 ? 2.146 -3.442 16.069 1.00 90.94 233 GLY A N 1
ATOM 1887 C CA . GLY A 1 233 ? 2.226 -4.866 15.725 1.00 90.94 233 GLY A CA 1
ATOM 1888 C C . GLY A 1 233 ? 2.142 -5.192 14.233 1.00 90.94 233 GLY A C 1
ATOM 1889 O O . GLY A 1 233 ? 2.297 -6.360 13.884 1.00 90.94 233 GLY A O 1
ATOM 1890 N N . ILE A 1 234 ? 1.991 -4.192 13.359 1.00 95.06 234 ILE A N 1
ATOM 1891 C CA . ILE A 1 234 ? 2.049 -4.410 11.911 1.00 95.06 234 ILE A CA 1
ATOM 1892 C C . ILE A 1 234 ? 3.473 -4.779 11.495 1.00 95.06 234 ILE A C 1
ATOM 1894 O O . ILE A 1 234 ? 4.441 -4.084 11.817 1.00 95.06 234 ILE A O 1
ATOM 1898 N N . ASN A 1 235 ? 3.595 -5.845 10.713 1.00 96.25 235 ASN A N 1
ATOM 1899 C CA . ASN A 1 235 ? 4.813 -6.176 9.983 1.00 96.25 235 ASN A CA 1
ATOM 1900 C C . ASN A 1 235 ? 4.536 -6.168 8.474 1.00 96.25 235 ASN A C 1
ATOM 1902 O O . ASN A 1 235 ? 3.384 -6.229 8.048 1.00 96.25 235 ASN A O 1
ATOM 1906 N N . ALA A 1 236 ? 5.583 -6.034 7.660 1.00 97.06 236 ALA A N 1
ATOM 1907 C CA . ALA A 1 236 ? 5.437 -6.066 6.214 1.00 97.06 236 ALA A CA 1
ATOM 1908 C C . ALA A 1 236 ? 6.555 -6.858 5.539 1.00 97.06 236 ALA A C 1
ATOM 1910 O O . ALA A 1 236 ? 7.712 -6.847 5.966 1.00 97.06 236 ALA A O 1
ATOM 1911 N N . GLU A 1 237 ? 6.217 -7.501 4.430 1.00 97.06 237 GLU A N 1
ATOM 1912 C CA . GLU A 1 237 ? 7.157 -8.218 3.583 1.00 97.06 237 GLU A CA 1
ATOM 1913 C C . GLU A 1 237 ? 7.008 -7.837 2.112 1.00 97.06 237 GLU A C 1
ATOM 1915 O O . GLU A 1 237 ? 5.939 -7.470 1.629 1.00 97.06 237 GLU A O 1
ATOM 1920 N N . THR A 1 238 ? 8.119 -7.905 1.386 1.00 97.94 238 THR A N 1
ATOM 1921 C CA . THR A 1 238 ? 8.141 -7.761 -0.065 1.00 97.94 238 THR A CA 1
ATOM 1922 C C . THR A 1 238 ? 7.925 -9.120 -0.715 1.00 97.94 238 THR A C 1
ATOM 1924 O O . THR A 1 238 ? 8.681 -10.062 -0.474 1.00 97.94 238 THR A O 1
ATOM 1927 N N . MET A 1 239 ? 6.946 -9.204 -1.609 1.00 97.62 239 MET A N 1
ATOM 1928 C CA . MET A 1 239 ? 6.658 -10.400 -2.388 1.00 97.62 239 MET A CA 1
ATOM 1929 C C . MET A 1 239 ? 7.365 -10.333 -3.737 1.00 97.62 239 MET A C 1
ATOM 1931 O O . MET A 1 239 ? 7.107 -9.448 -4.549 1.00 97.62 239 MET A O 1
ATOM 1935 N N . PHE A 1 240 ? 8.221 -11.311 -4.033 1.00 96.75 240 PHE A N 1
ATOM 1936 C CA . PHE A 1 240 ? 8.854 -11.441 -5.351 1.00 96.75 240 PHE A CA 1
ATOM 1937 C C . PHE A 1 240 ? 7.890 -12.071 -6.360 1.00 96.75 240 PHE A C 1
ATOM 1939 O O . PHE A 1 240 ? 8.065 -13.206 -6.806 1.00 96.75 240 PHE A O 1
ATOM 1946 N N . PHE A 1 241 ? 6.826 -11.339 -6.675 1.00 96.38 241 PHE A N 1
ATOM 1947 C CA . PHE A 1 241 ? 5.735 -11.789 -7.521 1.00 96.38 241 PHE A CA 1
ATOM 1948 C C . PHE A 1 241 ? 5.451 -10.800 -8.653 1.00 96.38 241 PHE A C 1
ATOM 1950 O O . PHE A 1 241 ? 5.663 -9.592 -8.533 1.00 96.38 241 PHE A O 1
ATOM 1957 N N . GLY A 1 242 ? 4.960 -11.350 -9.758 1.00 94.75 242 GLY A N 1
ATOM 1958 C CA . GLY A 1 242 ? 4.383 -10.583 -10.843 1.00 94.75 242 GLY A CA 1
ATOM 1959 C C . GLY A 1 242 ? 5.365 -9.926 -11.810 1.00 94.75 242 GLY A C 1
ATOM 1960 O O . GLY A 1 242 ? 6.593 -10.014 -11.684 1.00 94.75 242 GLY A O 1
ATOM 1961 N N . THR A 1 243 ? 4.791 -9.272 -12.810 1.00 95.94 243 THR A N 1
ATOM 1962 C CA . THR A 1 243 ? 5.455 -8.759 -14.016 1.00 95.94 243 THR A CA 1
ATOM 1963 C C . THR A 1 243 ? 5.537 -7.237 -14.067 1.00 95.94 243 THR A C 1
ATOM 1965 O O . THR A 1 243 ? 6.268 -6.718 -14.909 1.00 95.94 243 THR A O 1
ATOM 1968 N N . SER A 1 244 ? 4.860 -6.523 -13.155 1.00 96.19 244 SER A N 1
ATOM 1969 C CA . SER A 1 244 ? 5.111 -5.092 -12.892 1.00 96.19 244 SER A CA 1
ATOM 1970 C C . SER A 1 244 ? 6.603 -4.825 -12.656 1.00 96.19 244 SER A C 1
ATOM 1972 O O . SER A 1 244 ? 7.335 -5.720 -12.225 1.00 96.19 244 SER A O 1
ATOM 1974 N N . ASP A 1 245 ? 7.086 -3.615 -12.901 1.00 96.31 245 ASP A N 1
ATOM 1975 C CA . ASP A 1 245 ? 8.419 -3.185 -12.476 1.00 96.31 245 ASP A CA 1
ATOM 1976 C C . ASP A 1 245 ? 8.521 -2.888 -10.963 1.00 96.31 245 ASP A C 1
ATOM 1978 O O . ASP A 1 245 ? 9.614 -2.577 -10.476 1.00 96.31 245 ASP A O 1
ATOM 1982 N N . HIS A 1 246 ? 7.433 -3.079 -10.214 1.00 97.62 246 HIS A N 1
ATOM 1983 C CA . HIS A 1 246 ? 7.388 -3.075 -8.752 1.00 97.62 246 HIS A CA 1
ATOM 1984 C C . HIS A 1 246 ? 7.204 -4.488 -8.177 1.00 97.62 246 HIS A C 1
ATOM 1986 O O . HIS A 1 246 ? 6.579 -5.366 -8.782 1.00 97.62 246 HIS A O 1
ATOM 1992 N N . TRP A 1 247 ? 7.769 -4.724 -6.997 1.00 98.19 247 TRP A N 1
ATOM 1993 C CA . TRP A 1 247 ? 7.451 -5.869 -6.151 1.00 98.19 247 TRP A CA 1
ATOM 1994 C C . TRP A 1 247 ? 6.298 -5.497 -5.210 1.00 98.19 247 TRP A C 1
ATOM 1996 O O . TRP A 1 247 ? 6.385 -4.457 -4.555 1.00 98.19 247 TRP A O 1
ATOM 2006 N N . PRO A 1 248 ? 5.242 -6.324 -5.110 1.00 98.31 248 PRO A N 1
ATOM 2007 C CA . PRO A 1 248 ? 4.192 -6.108 -4.126 1.00 98.31 248 PRO A CA 1
ATOM 2008 C C . PRO A 1 248 ? 4.721 -6.107 -2.687 1.00 98.31 248 PRO A C 1
ATOM 2010 O O . PRO A 1 248 ? 5.670 -6.822 -2.360 1.00 98.31 248 PRO A O 1
ATOM 2013 N N . ILE A 1 249 ? 4.058 -5.351 -1.819 1.00 98.38 249 ILE A N 1
ATOM 2014 C CA . ILE A 1 249 ? 4.269 -5.360 -0.370 1.00 98.38 249 ILE A CA 1
ATOM 2015 C C . ILE A 1 249 ? 3.017 -5.933 0.287 1.00 98.38 249 ILE A C 1
ATOM 2017 O O . ILE A 1 249 ? 1.904 -5.573 -0.088 1.00 98.38 249 ILE A O 1
ATOM 2021 N N . VAL A 1 250 ? 3.191 -6.809 1.268 1.00 98.31 250 VAL A N 1
ATOM 2022 C CA . VAL A 1 250 ? 2.099 -7.345 2.082 1.00 98.31 250 VAL A CA 1
ATOM 2023 C C . VAL A 1 250 ? 2.342 -6.923 3.516 1.00 98.31 250 VAL A C 1
ATOM 2025 O O . VAL A 1 250 ? 3.400 -7.212 4.062 1.00 98.31 250 VAL A O 1
ATOM 2028 N N . ALA A 1 251 ? 1.389 -6.202 4.097 1.00 97.69 251 ALA A N 1
ATOM 2029 C CA . ALA A 1 251 ? 1.381 -5.883 5.516 1.00 97.69 251 ALA A CA 1
ATOM 2030 C C . ALA A 1 251 ? 0.422 -6.826 6.248 1.00 97.69 251 ALA A C 1
ATOM 2032 O O . ALA A 1 251 ? -0.678 -7.082 5.754 1.00 97.69 251 ALA A O 1
ATOM 2033 N N . HIS A 1 252 ? 0.830 -7.320 7.413 1.00 95.81 252 HIS A N 1
ATOM 2034 C CA . HIS A 1 252 ? 0.024 -8.192 8.259 1.00 95.81 252 HIS A CA 1
ATOM 2035 C C . HIS A 1 252 ? -0.307 -7.457 9.556 1.00 95.81 252 HIS A C 1
ATOM 2037 O O . HIS A 1 252 ? 0.603 -6.994 10.251 1.00 95.81 252 HIS A O 1
ATOM 2043 N N . LEU A 1 253 ? -1.603 -7.341 9.847 1.00 90.31 253 LEU A N 1
ATOM 2044 C CA . LEU A 1 253 ? -2.153 -6.786 11.086 1.00 90.31 253 LEU A CA 1
ATOM 2045 C C . LEU A 1 253 ? -2.793 -7.888 11.940 1.00 90.31 253 LEU A C 1
ATOM 2047 O O . LEU A 1 253 ? -3.536 -8.713 11.363 1.00 90.31 253 LEU A O 1
#

Sequence (253 aa):
MQSLTQLEKWNFAEKDKEFTRNILDEWYSGSTLSSVLQQWEEQNNKYLPSEKVPLNILCYNVEGWGTRYLEVVDLVYKIDASISVLTEVGELWNKFTIPNFNTFHQQGTNRSGGVCVSVGKHLRATQIQLEIENTVIVDVFNLSDPIRIIGIYWPQGQGRNLDDLSPYITQETIITGDFNASLEEWNSTASDKRGKILKEWIEKNNLTYIPSSSHSSKRSKRNIDLTFSNIDGINAETMFFGTSDHWPIVAHL

Solvent-accessible surface area (backbone atoms only — not comparable to full-atom values): 13813 Å² total; per-residue (Å²): 111,74,65,62,64,47,55,75,74,47,95,63,58,68,71,57,49,52,54,50,46,53,54,49,54,50,63,63,69,26,98,42,72,68,52,36,52,48,50,51,51,56,56,60,65,66,56,72,92,82,72,84,73,64,48,22,35,36,30,33,54,42,79,23,37,90,84,38,47,68,56,53,51,50,49,38,62,74,64,59,42,42,31,37,27,34,14,24,38,21,71,72,90,57,87,84,79,57,90,70,43,47,76,45,76,27,75,32,96,49,69,52,28,11,17,35,38,33,37,30,62,93,44,48,73,48,73,60,89,75,92,56,79,20,40,33,41,34,43,38,36,93,55,99,64,62,36,35,41,36,28,36,32,38,60,79,91,62,87,79,72,68,72,79,52,55,87,74,66,56,79,40,28,41,37,35,24,35,49,66,26,22,29,46,93,63,66,13,88,53,66,44,74,56,22,52,54,49,50,56,50,31,57,76,68,63,36,41,80,44,66,55,75,53,53,20,31,72,84,74,49,30,26,25,56,50,40,34,28,50,54,84,84,54,46,35,36,52,41,98,50,80,84,41,65,32,35,30,35,39,34,40,77

Foldseek 3Di:
DVVLVVLVVDPDDVVVSVVVVVVVCLVVVDPDPVRSVVVVVVVVVPPDPDDPPWAKEKEEAQQACVVCVVQVLCVCVVVVHQKYKYWQNFDPPDDDDRPQWDKDWDHAPDRRTIIIMIGGVVWDKDWDDDDAHQWTWMWIDPDPDIAIEIHGDADPPDDHDCVVCLVVDDLHYKYWYFNVAFDVVLVAPHHDPSVVVVVVSCVVSQKDWAHEPFAFAQVRRTNRTTMITNDPDKHKYFAPGDDPRTTMMMIID

Organism: NCBI:txid392030